Protein AF-A0A5C5VBY0-F1 (afdb_monomer_lite)

Structure (mmCIF, N/CA/C/O backbone):
data_AF-A0A5C5VBY0-F1
#
_entry.id   AF-A0A5C5VBY0-F1
#
loop_
_atom_site.group_PDB
_atom_site.id
_atom_site.type_symbol
_atom_site.label_atom_id
_atom_site.label_alt_id
_atom_site.label_comp_id
_atom_site.label_asym_id
_atom_site.label_entity_id
_atom_site.label_seq_id
_atom_site.pdbx_PDB_ins_code
_atom_site.Cartn_x
_atom_site.Cartn_y
_atom_site.Cartn_z
_atom_site.occupancy
_atom_site.B_iso_or_equiv
_atom_site.auth_seq_id
_atom_site.auth_comp_id
_atom_site.auth_asym_id
_atom_site.auth_atom_id
_atom_site.pdbx_PDB_model_num
ATOM 1 N N . MET A 1 1 ? -57.238 -49.927 -24.110 1.00 40.69 1 MET A N 1
ATOM 2 C CA . MET A 1 1 ? -56.062 -49.831 -25.000 1.00 40.69 1 MET A CA 1
ATOM 3 C C . MET A 1 1 ? -55.674 -48.361 -25.098 1.00 40.69 1 MET A C 1
ATOM 5 O O . MET A 1 1 ? -56.548 -47.597 -25.470 1.00 40.69 1 MET A O 1
ATOM 9 N N . THR A 1 2 ? -54.434 -48.026 -24.683 1.00 42.03 2 THR A N 1
ATOM 10 C CA . THR A 1 2 ? -53.532 -46.925 -25.149 1.00 42.03 2 THR A CA 1
ATOM 11 C C . THR A 1 2 ? -54.092 -45.491 -25.271 1.00 42.03 2 THR A C 1
ATOM 13 O O . THR A 1 2 ? -55.119 -45.300 -25.893 1.00 42.03 2 THR A O 1
ATOM 16 N N . SER A 1 3 ? -53.467 -44.387 -24.843 1.00 40.59 3 SER A N 1
ATOM 17 C CA . SER A 1 3 ? -52.128 -44.081 -24.317 1.00 40.59 3 SER A CA 1
ATOM 18 C C . SER A 1 3 ? -52.089 -42.605 -23.849 1.00 40.59 3 SER A C 1
ATOM 20 O O . SER A 1 3 ? -52.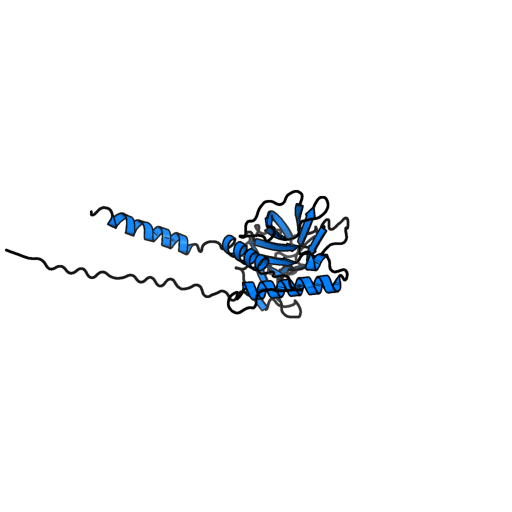754 -41.766 -24.440 1.00 40.59 3 SER A O 1
ATOM 22 N N . TYR A 1 4 ? -51.283 -42.343 -22.812 1.00 46.75 4 TYR A N 1
ATOM 23 C CA . TYR A 1 4 ? -50.399 -41.194 -22.505 1.00 46.75 4 TYR A CA 1
ATOM 24 C C . TYR A 1 4 ? -50.639 -39.766 -23.043 1.00 46.75 4 TYR A C 1
ATOM 26 O O . TYR A 1 4 ? -50.777 -39.548 -24.240 1.00 46.75 4 TYR A O 1
ATOM 34 N N . GLY A 1 5 ? -50.424 -38.773 -22.158 1.00 36.12 5 GLY A N 1
ATOM 35 C CA . GLY A 1 5 ? -50.096 -37.399 -22.568 1.00 36.12 5 GLY A CA 1
ATOM 36 C C . GLY A 1 5 ? -49.954 -36.338 -21.464 1.00 36.12 5 GLY A C 1
ATOM 37 O O . GLY A 1 5 ? -50.496 -35.252 -21.614 1.00 36.12 5 GLY A O 1
ATOM 38 N N . PHE A 1 6 ? -49.252 -36.608 -20.354 1.00 46.12 6 PHE A N 1
ATOM 39 C CA . PHE A 1 6 ? -48.881 -35.568 -19.373 1.00 46.12 6 PHE A CA 1
ATOM 40 C C . PHE A 1 6 ? -47.664 -34.775 -19.884 1.00 46.12 6 PHE A C 1
ATOM 42 O O . PHE A 1 6 ? -46.539 -35.274 -19.831 1.00 46.12 6 PHE A O 1
ATOM 49 N N . ILE A 1 7 ? -47.863 -33.537 -20.346 1.00 51.69 7 ILE A N 1
ATOM 50 C CA . ILE A 1 7 ? -46.767 -32.597 -20.626 1.00 51.69 7 ILE A CA 1
ATOM 51 C C . ILE A 1 7 ? -46.498 -31.785 -19.355 1.00 51.69 7 ILE A C 1
ATOM 53 O O . ILE A 1 7 ? -47.338 -31.025 -18.881 1.00 51.69 7 ILE A O 1
ATOM 57 N N . ARG A 1 8 ? -45.309 -31.988 -18.779 1.00 42.97 8 ARG A N 1
ATOM 58 C CA . ARG A 1 8 ? -44.771 -31.213 -17.657 1.00 42.97 8 ARG A CA 1
ATOM 59 C C . ARG A 1 8 ? -44.244 -29.875 -18.172 1.00 42.97 8 ARG A C 1
ATOM 61 O O . ARG A 1 8 ? -43.264 -29.855 -18.912 1.00 42.97 8 ARG A O 1
ATOM 68 N N . ALA A 1 9 ? -44.837 -28.771 -17.727 1.00 43.88 9 ALA A N 1
ATOM 69 C CA . ALA A 1 9 ? -44.224 -27.455 -17.853 1.00 43.88 9 ALA A CA 1
ATOM 70 C C . ALA A 1 9 ? -43.001 -27.393 -16.925 1.00 43.88 9 ALA A C 1
ATOM 72 O O . ALA A 1 9 ? -43.115 -27.496 -15.704 1.00 43.88 9 ALA A O 1
ATOM 73 N N . THR A 1 10 ? -41.819 -27.293 -17.525 1.00 46.31 10 THR A N 1
ATOM 74 C CA . THR A 1 10 ? -40.565 -27.029 -16.820 1.00 46.31 10 THR A CA 1
ATOM 75 C C . THR A 1 10 ? -40.467 -25.519 -16.649 1.00 46.31 10 THR A C 1
ATOM 77 O O . THR A 1 10 ? -40.295 -24.801 -17.628 1.00 46.31 10 THR A O 1
ATOM 80 N N . ALA A 1 11 ? -40.632 -25.033 -15.420 1.00 46.09 11 ALA A N 1
ATOM 81 C CA . ALA A 1 11 ? -40.357 -23.644 -15.089 1.00 46.09 11 ALA A CA 1
ATOM 82 C C . ALA A 1 11 ? -38.833 -23.450 -15.048 1.00 46.09 11 ALA A C 1
ATOM 84 O O . ALA A 1 11 ? -38.157 -23.988 -14.170 1.00 46.09 11 ALA A O 1
ATOM 85 N N . CYS A 1 12 ? -38.296 -22.717 -16.024 1.00 41.38 12 CYS A N 1
ATOM 86 C CA . CYS A 1 12 ? -36.951 -22.158 -15.957 1.00 41.38 12 CYS A CA 1
ATOM 87 C C . CYS A 1 12 ? -36.929 -21.085 -14.862 1.00 41.38 12 CYS A C 1
ATOM 89 O O . CYS A 1 12 ? -37.472 -20.001 -15.056 1.00 41.38 12 CYS A O 1
ATOM 91 N N . LEU A 1 13 ? -36.293 -21.371 -13.724 1.00 40.94 13 LEU A N 1
ATOM 92 C CA . LEU A 1 13 ? -35.797 -20.315 -12.845 1.00 40.94 13 LEU A CA 1
ATOM 93 C C . LEU A 1 13 ? -34.533 -19.734 -13.489 1.00 40.94 13 LEU A C 1
ATOM 95 O O . LEU A 1 13 ? -33.436 -20.259 -13.318 1.00 40.94 13 LEU A O 1
ATOM 99 N N . LEU A 1 14 ? -34.713 -18.666 -14.263 1.00 44.41 14 LEU A N 1
ATOM 100 C CA . LEU A 1 14 ? -33.659 -17.704 -14.567 1.00 44.41 14 LEU A CA 1
ATOM 101 C C . LEU A 1 14 ? -33.449 -16.864 -13.303 1.00 44.41 14 LEU A C 1
ATOM 103 O O . LEU A 1 14 ? -34.163 -15.894 -13.066 1.00 44.41 14 LEU A O 1
ATOM 107 N N . GLY A 1 15 ? -32.516 -17.288 -12.454 1.00 41.94 15 GLY A N 1
ATOM 108 C CA . GLY A 1 15 ? -31.966 -16.417 -11.425 1.00 41.94 15 GLY A CA 1
ATOM 109 C C . GLY A 1 15 ? -31.050 -15.413 -12.109 1.00 41.94 15 GLY A C 1
ATOM 110 O O . GLY A 1 15 ? -29.971 -15.789 -12.559 1.00 41.94 15 GLY A O 1
ATOM 111 N N . LEU A 1 16 ? -31.504 -14.166 -12.226 1.00 41.50 16 LEU A N 1
ATOM 112 C CA . LEU A 1 16 ? -30.635 -13.031 -12.514 1.00 41.50 16 LEU A CA 1
ATOM 113 C C . LEU A 1 16 ? -29.599 -12.974 -11.383 1.00 41.50 16 LEU A C 1
ATOM 115 O O . LEU A 1 16 ? -29.931 -12.608 -10.257 1.00 41.50 16 LEU A O 1
ATOM 119 N N . ALA A 1 17 ? -28.360 -13.372 -11.665 1.00 44.44 17 ALA A N 1
ATOM 120 C CA . ALA A 1 17 ? -27.235 -12.880 -10.892 1.00 44.44 17 ALA A CA 1
ATOM 121 C C . ALA A 1 17 ? -27.175 -11.380 -11.191 1.00 44.44 17 ALA A C 1
ATOM 123 O O . ALA A 1 17 ? -26.925 -10.991 -12.332 1.00 44.44 17 ALA A O 1
ATOM 124 N N . ALA A 1 18 ? -27.522 -10.550 -10.208 1.00 38.50 18 ALA A N 1
ATOM 125 C CA . ALA A 1 18 ? -27.238 -9.130 -10.293 1.00 38.50 18 ALA A CA 1
ATOM 126 C C . ALA A 1 18 ? -25.722 -9.011 -10.471 1.00 38.50 18 ALA A C 1
ATOM 128 O O . ALA A 1 18 ? -24.966 -9.448 -9.604 1.00 38.50 18 ALA A O 1
ATOM 129 N N . ALA A 1 19 ? -25.298 -8.528 -11.637 1.00 40.16 19 ALA A N 1
ATOM 130 C CA . ALA A 1 19 ? -23.924 -8.124 -11.845 1.00 40.16 19 ALA A CA 1
ATOM 131 C C . ALA A 1 19 ? -23.635 -7.058 -10.789 1.00 40.16 19 ALA A C 1
ATOM 133 O O . ALA A 1 19 ? -24.309 -6.028 -10.756 1.00 40.16 19 ALA A O 1
ATOM 134 N N . VAL A 1 20 ? -22.708 -7.359 -9.882 1.00 38.06 20 VAL A N 1
ATOM 135 C CA . VAL A 1 20 ? -22.085 -6.336 -9.050 1.00 38.06 20 VAL A CA 1
ATOM 136 C C . VAL A 1 20 ? -21.500 -5.341 -10.048 1.00 38.06 20 VAL A C 1
ATOM 138 O O . VAL A 1 20 ? -20.793 -5.754 -10.972 1.00 38.06 20 VAL A O 1
ATOM 141 N N . SER A 1 21 ? -21.924 -4.080 -9.966 1.00 37.62 21 SER A N 1
ATOM 142 C CA . SER A 1 21 ? -21.384 -3.026 -10.821 1.00 37.62 21 SER A CA 1
ATOM 143 C C . SER A 1 21 ? -19.857 -3.048 -10.713 1.00 37.62 21 SER A C 1
ATOM 145 O O . SER A 1 21 ? -19.361 -3.320 -9.619 1.00 37.62 21 SER A O 1
ATOM 147 N N . PRO A 1 22 ? -19.112 -2.796 -11.805 1.00 41.97 22 PRO A N 1
ATOM 148 C CA . PRO A 1 22 ? -17.689 -2.527 -11.674 1.00 41.97 22 PRO A CA 1
ATOM 149 C C . PRO A 1 22 ? -17.562 -1.392 -10.657 1.00 41.97 22 PRO A C 1
ATOM 151 O O . PRO A 1 22 ? -18.165 -0.335 -10.838 1.00 41.97 22 PRO A O 1
ATOM 154 N N . HIS A 1 23 ? -16.911 -1.674 -9.532 1.00 40.00 23 HIS A N 1
ATOM 155 C CA . HIS A 1 23 ? -16.503 -0.632 -8.610 1.00 40.00 23 HIS A CA 1
ATOM 156 C C . HIS A 1 23 ? -15.594 0.277 -9.434 1.00 40.00 23 HIS A C 1
ATOM 158 O O . HIS A 1 23 ? -14.641 -0.220 -10.038 1.00 40.00 23 HIS A O 1
ATOM 164 N N . ASP A 1 24 ? -15.945 1.559 -9.564 1.00 39.56 24 ASP A N 1
ATOM 165 C CA . ASP A 1 24 ? -15.017 2.536 -10.119 1.00 39.56 24 ASP A CA 1
ATOM 166 C C . ASP A 1 24 ? -13.778 2.455 -9.224 1.00 39.56 24 ASP A C 1
ATOM 168 O O . ASP A 1 24 ? -13.844 2.772 -8.039 1.00 39.56 24 ASP A O 1
ATOM 172 N N . LEU A 1 25 ? -12.692 1.893 -9.759 1.00 41.66 25 LEU A N 1
ATOM 173 C CA . LEU A 1 25 ? -11.436 1.712 -9.042 1.00 41.66 25 LEU A CA 1
ATOM 174 C C . LEU A 1 25 ? -10.817 3.096 -8.869 1.00 41.66 25 LEU A C 1
ATOM 176 O O . LEU A 1 25 ? -10.044 3.574 -9.700 1.00 41.66 25 LEU A O 1
ATOM 180 N N . LEU A 1 26 ? -11.227 3.760 -7.798 1.00 44.81 26 LEU A N 1
ATOM 181 C CA . LEU A 1 26 ? -10.657 5.003 -7.326 1.00 44.81 26 LEU A CA 1
ATOM 182 C C . LEU A 1 26 ? -9.436 4.630 -6.486 1.00 44.81 26 LEU A C 1
ATOM 184 O O . LEU A 1 26 ? -9.521 4.510 -5.279 1.00 44.81 26 LEU A O 1
ATOM 188 N N . ALA A 1 27 ? -8.306 4.375 -7.130 1.00 34.81 27 ALA A N 1
ATOM 189 C CA . ALA A 1 27 ? -7.006 4.440 -6.466 1.00 34.81 27 ALA A CA 1
ATOM 190 C C . ALA A 1 27 ? -6.269 5.644 -7.057 1.00 34.81 27 ALA A C 1
ATOM 192 O O . ALA A 1 27 ? -6.498 5.926 -8.240 1.00 34.81 27 ALA A O 1
ATOM 193 N N . HIS A 1 28 ? -5.433 6.353 -6.273 1.00 40.72 28 HIS A N 1
ATOM 194 C CA . HIS A 1 28 ? -4.415 7.330 -6.717 1.00 40.72 28 HIS A CA 1
ATOM 195 C C . HIS A 1 28 ? -3.016 6.702 -6.808 1.00 40.72 28 HIS A C 1
ATOM 197 O O . HIS A 1 28 ? -2.759 5.621 -6.297 1.00 40.72 28 HIS A O 1
ATOM 203 N N . GLY A 1 29 ? -2.160 7.268 -7.652 1.00 37.41 29 GLY A N 1
ATOM 204 C CA . GLY A 1 29 ? -0.940 6.631 -8.134 1.00 37.41 29 GLY A CA 1
ATOM 205 C C . GLY A 1 29 ? 0.281 7.106 -7.402 1.00 37.41 29 GLY A C 1
ATOM 206 O O . GLY A 1 29 ? 1.226 7.579 -8.012 1.00 37.41 29 GLY A O 1
ATOM 207 N N . GLY A 1 30 ? 0.185 7.014 -6.086 1.00 47.50 30 GLY A N 1
ATOM 208 C CA . GLY A 1 30 ? 0.911 7.842 -5.138 1.00 47.50 30 GLY A CA 1
ATOM 209 C C . GLY A 1 30 ? -0.021 8.821 -4.421 1.00 47.50 30 GLY A C 1
ATOM 210 O O . GLY A 1 30 ? 0.327 9.974 -4.291 1.00 47.50 30 GLY A O 1
ATOM 211 N N . GLY A 1 31 ? -1.254 8.509 -4.021 1.00 47.66 31 GLY A N 1
ATOM 212 C CA . GLY A 1 31 ? -1.801 7.223 -3.574 1.00 47.66 31 GLY A CA 1
ATOM 213 C C . GLY A 1 31 ? -3.219 7.353 -3.015 1.00 47.66 31 GLY A C 1
ATOM 214 O O . GLY A 1 31 ? -3.998 6.421 -3.180 1.00 47.66 31 GLY A O 1
ATOM 215 N N . GLY A 1 32 ? -3.565 8.519 -2.454 1.00 62.12 32 GLY A N 1
ATOM 216 C CA . GLY A 1 32 ? -4.718 8.678 -1.566 1.00 62.12 32 GLY A CA 1
ATOM 217 C C . GLY A 1 32 ? -4.428 8.013 -0.220 1.00 62.12 32 GLY A C 1
ATOM 218 O O . GLY A 1 32 ? -3.754 6.981 -0.172 1.00 62.12 32 GLY A O 1
ATOM 219 N N . ASP A 1 33 ? -4.906 8.604 0.863 1.00 81.81 33 ASP A N 1
ATOM 220 C CA . ASP A 1 33 ? -4.595 8.108 2.197 1.00 81.81 33 ASP A CA 1
ATOM 221 C C . ASP A 1 33 ? -5.429 6.876 2.557 1.00 81.81 33 ASP A C 1
ATOM 223 O O . ASP A 1 33 ? -6.541 6.639 2.067 1.00 81.81 33 ASP A O 1
ATOM 227 N N . ILE A 1 34 ? -4.868 6.057 3.442 1.00 88.88 34 ILE A N 1
ATOM 228 C CA . ILE A 1 34 ? -5.589 4.971 4.089 1.00 88.88 34 ILE A CA 1
ATOM 229 C C . ILE A 1 34 ? -6.519 5.602 5.128 1.00 88.88 34 ILE A C 1
ATOM 231 O O . ILE A 1 34 ? -6.072 6.103 6.161 1.00 88.88 34 ILE A O 1
ATOM 235 N N . ALA A 1 35 ? -7.822 5.537 4.876 1.00 90.62 35 ALA A N 1
ATOM 236 C CA . ALA A 1 35 ? -8.835 6.002 5.810 1.00 90.62 35 ALA A CA 1
ATOM 237 C C . ALA A 1 35 ? -8.897 5.083 7.038 1.00 90.62 35 ALA A C 1
ATOM 239 O O . ALA A 1 35 ? -9.003 3.862 6.887 1.00 90.62 35 ALA A O 1
ATOM 240 N N . LEU A 1 36 ? -8.904 5.662 8.238 1.00 92.31 36 LEU A N 1
ATOM 241 C CA . LEU A 1 36 ? -9.092 4.982 9.518 1.00 92.31 36 LEU A CA 1
ATOM 242 C C . LEU A 1 36 ? -10.391 5.433 10.176 1.00 92.31 36 LEU A C 1
ATOM 244 O O . LEU A 1 36 ? -10.678 6.620 10.266 1.00 92.31 36 LEU A O 1
ATOM 248 N N . PHE A 1 37 ? -11.173 4.489 10.687 1.00 92.19 37 PHE A N 1
ATOM 249 C CA . PHE A 1 37 ? -12.434 4.802 11.360 1.00 92.19 37 PHE A CA 1
ATOM 250 C C . PHE A 1 37 ? -12.846 3.681 12.316 1.00 92.19 37 PHE A C 1
ATOM 252 O O . PHE A 1 37 ? -12.244 2.607 12.364 1.00 92.19 37 PHE A O 1
ATOM 259 N N . SER A 1 38 ? -13.872 3.942 13.128 1.00 93.94 38 SER A N 1
ATOM 260 C CA . SER A 1 38 ? -14.454 2.960 14.039 1.00 93.94 38 SER A CA 1
ATOM 261 C C . SER A 1 38 ? -15.804 2.458 13.533 1.00 93.94 38 SER A C 1
ATOM 263 O O . SER A 1 38 ? -16.780 3.209 13.473 1.00 93.94 38 SER A O 1
ATOM 265 N N . THR A 1 39 ? -15.900 1.155 13.273 1.00 91.94 39 THR A N 1
ATOM 266 C CA . THR A 1 39 ? -17.156 0.489 12.912 1.00 91.94 39 THR A CA 1
ATOM 267 C C . THR A 1 39 ? -17.516 -0.533 13.979 1.00 91.94 39 THR A C 1
ATOM 269 O O . THR A 1 39 ? -16.830 -1.530 14.169 1.00 91.94 39 THR A O 1
ATOM 272 N N . ASN A 1 40 ? -18.625 -0.322 14.697 1.00 93.56 40 ASN A N 1
ATOM 273 C CA . ASN A 1 40 ? -19.140 -1.271 15.699 1.00 93.56 40 ASN A CA 1
ATOM 274 C C . ASN A 1 40 ? -18.113 -1.701 16.775 1.00 93.56 40 ASN A C 1
ATOM 276 O O . ASN A 1 40 ? -18.166 -2.829 17.267 1.00 93.56 40 ASN A O 1
ATOM 280 N N . GLY A 1 41 ? -17.201 -0.806 17.169 1.00 95.88 41 GLY A N 1
ATOM 281 C CA . GLY A 1 41 ? -16.157 -1.102 18.160 1.00 95.88 41 GLY A CA 1
ATOM 282 C C . GLY A 1 41 ? -14.933 -1.836 17.595 1.00 95.88 41 GLY A C 1
ATOM 283 O O . GLY A 1 41 ? -14.131 -2.364 18.366 1.00 95.88 41 GLY A O 1
ATOM 284 N N . GLN A 1 42 ? -14.787 -1.876 16.272 1.00 96.12 42 GLN A N 1
ATOM 285 C CA . GLN A 1 42 ? -13.617 -2.370 15.554 1.00 96.12 42 GLN A CA 1
ATOM 286 C C . GLN A 1 42 ? -12.941 -1.201 14.825 1.00 96.12 42 GLN A C 1
ATOM 288 O O . GLN A 1 42 ? -13.633 -0.292 14.366 1.00 96.12 42 GLN A O 1
ATOM 293 N N . ALA A 1 43 ? -11.610 -1.201 14.768 1.00 95.50 43 ALA A N 1
ATOM 294 C CA . ALA A 1 43 ? -10.858 -0.336 13.870 1.00 95.50 43 ALA A CA 1
ATOM 295 C C . ALA A 1 43 ? -11.068 -0.826 12.439 1.00 95.50 43 ALA A C 1
ATOM 297 O O . ALA A 1 43 ? -11.026 -2.023 12.187 1.00 95.50 43 ALA A O 1
ATOM 298 N N . ASP A 1 44 ? -11.303 0.071 11.507 1.00 93.62 44 ASP A N 1
ATOM 299 C CA . ASP A 1 44 ? -11.638 -0.292 10.140 1.00 93.62 44 ASP A CA 1
ATOM 300 C C . ASP A 1 44 ? -10.814 0.563 9.177 1.00 93.62 44 ASP A C 1
ATOM 302 O O . ASP A 1 44 ? -10.331 1.639 9.546 1.00 93.62 44 ASP A O 1
ATOM 306 N N . VAL A 1 45 ? -10.574 0.014 7.991 1.00 91.12 45 VAL A N 1
ATOM 307 C CA . VAL A 1 45 ? -9.664 0.571 6.988 1.00 91.12 45 VAL A CA 1
ATOM 308 C C . VAL A 1 45 ? -10.365 0.658 5.652 1.00 91.12 45 VAL A C 1
ATOM 310 O O . VAL A 1 45 ? -11.114 -0.237 5.269 1.00 91.12 45 VAL A O 1
ATOM 313 N N . GLY A 1 46 ? -10.110 1.741 4.937 1.00 87.31 46 GLY A N 1
ATOM 314 C CA . GLY A 1 46 ? -10.643 1.940 3.601 1.00 87.31 46 GLY A CA 1
ATOM 315 C C . GLY A 1 46 ? -9.804 2.933 2.823 1.00 87.31 46 GLY A C 1
ATOM 316 O O . GLY A 1 46 ? -8.748 3.376 3.272 1.00 87.31 46 GLY A O 1
ATOM 317 N N . PHE A 1 47 ? -10.294 3.295 1.651 1.00 83.25 47 PHE A N 1
ATOM 318 C CA . PHE A 1 47 ? -9.691 4.341 0.842 1.00 83.25 47 PHE A CA 1
ATOM 319 C C . PHE A 1 47 ? -10.319 5.700 1.160 1.00 83.25 47 PHE A C 1
ATOM 321 O O . PHE A 1 47 ? -11.549 5.809 1.143 1.00 83.25 47 PHE A O 1
ATOM 328 N N . ALA A 1 48 ? -9.490 6.718 1.415 1.00 71.44 48 ALA A N 1
ATOM 329 C CA . ALA A 1 48 ? -9.898 8.120 1.465 1.00 71.44 48 ALA A CA 1
ATOM 330 C C . ALA A 1 48 ? -9.417 8.856 0.207 1.00 71.44 48 ALA A C 1
ATOM 332 O O . ALA A 1 48 ? -8.232 8.854 -0.128 1.00 71.44 48 ALA A O 1
ATOM 333 N N . ILE A 1 49 ? -10.340 9.543 -0.467 1.00 66.50 49 ILE A N 1
ATOM 334 C CA . ILE A 1 49 ? -9.993 10.690 -1.310 1.00 66.50 49 ILE A CA 1
ATOM 335 C C . ILE A 1 49 ? -10.153 11.923 -0.444 1.00 66.50 49 ILE A C 1
ATOM 337 O O . ILE A 1 49 ? -11.282 12.258 -0.082 1.00 66.50 49 ILE A O 1
ATOM 341 N N . LEU A 1 50 ? -9.048 12.588 -0.147 1.00 59.84 50 LEU A N 1
ATOM 342 C CA . LEU A 1 50 ? -9.066 13.920 0.437 1.00 59.84 50 LEU A CA 1
ATOM 343 C C . LEU A 1 50 ? -9.350 14.962 -0.656 1.00 59.84 50 LEU A C 1
ATOM 345 O O . LEU A 1 50 ? -9.112 14.714 -1.843 1.00 59.84 50 LEU A O 1
ATOM 349 N N . ASP A 1 51 ? -9.929 16.102 -0.285 1.00 53.00 51 ASP A N 1
ATOM 350 C CA . ASP A 1 51 ? -9.899 17.278 -1.151 1.00 53.00 51 ASP A CA 1
ATOM 351 C C . ASP A 1 51 ? -8.469 17.819 -1.280 1.00 53.00 51 ASP A C 1
ATOM 353 O O . ASP A 1 51 ? -7.574 17.416 -0.548 1.00 53.00 51 ASP A O 1
ATOM 357 N N . ASP A 1 52 ? -8.237 18.710 -2.249 1.00 47.16 52 ASP A N 1
ATOM 358 C CA . ASP A 1 52 ? -6.903 19.260 -2.551 1.00 47.16 52 ASP A CA 1
ATOM 359 C C . ASP A 1 52 ? -6.231 19.986 -1.352 1.00 47.16 52 ASP A C 1
ATOM 361 O O . ASP A 1 52 ? -5.077 20.396 -1.472 1.00 47.16 52 ASP A O 1
ATOM 365 N N . ASP A 1 53 ? -6.946 20.177 -0.235 1.00 52.97 53 ASP A N 1
ATOM 366 C CA . ASP A 1 53 ? -6.489 20.844 0.988 1.00 52.97 53 ASP A CA 1
ATOM 367 C C . ASP A 1 53 ? -6.405 19.885 2.208 1.00 52.97 53 ASP A C 1
ATOM 369 O O . ASP A 1 53 ? -6.200 20.362 3.321 1.00 52.97 53 ASP A O 1
ATOM 373 N N . ASP A 1 54 ? -6.542 18.562 2.021 1.00 57.88 54 ASP A N 1
ATOM 374 C CA . ASP A 1 54 ? -6.492 17.516 3.069 1.00 57.88 54 ASP A CA 1
ATOM 375 C C . ASP A 1 54 ? -7.521 17.678 4.215 1.00 57.88 54 ASP A C 1
ATOM 377 O O . ASP A 1 54 ? -7.460 16.992 5.233 1.00 57.88 54 ASP A O 1
ATOM 381 N N . ASP A 1 55 ? -8.502 18.572 4.057 1.00 52.69 55 ASP A N 1
ATOM 382 C CA . ASP A 1 55 ? -9.416 18.988 5.127 1.00 52.69 55 ASP A CA 1
ATOM 383 C C . ASP A 1 55 ? -10.773 18.256 5.056 1.00 52.69 55 ASP A C 1
ATOM 385 O O . ASP A 1 55 ? -11.559 18.304 6.011 1.00 52.69 55 ASP A O 1
ATOM 389 N N . GLN A 1 56 ? -11.107 17.620 3.922 1.00 56.47 56 GLN A N 1
ATOM 390 C CA . GLN A 1 56 ? -12.361 16.872 3.757 1.00 56.47 56 GLN A CA 1
ATOM 391 C C . GLN A 1 56 ? -12.177 15.552 3.011 1.00 56.47 56 GLN A C 1
ATOM 393 O O . GLN A 1 56 ? -11.784 15.532 1.846 1.00 56.47 56 GLN A O 1
ATOM 398 N N . GLN A 1 57 ? -12.620 14.449 3.620 1.00 62.62 57 GLN A N 1
ATOM 399 C CA . GLN A 1 57 ? -12.809 13.182 2.914 1.00 62.62 57 GLN A CA 1
ATOM 400 C C . GLN A 1 57 ? -13.966 13.306 1.902 1.00 62.62 57 GLN A C 1
ATOM 402 O O . GLN A 1 57 ? -15.151 13.248 2.241 1.00 62.62 57 GLN A O 1
ATOM 407 N N . LEU A 1 58 ? -13.629 13.491 0.623 1.00 59.62 58 LEU A N 1
ATOM 408 C CA . LEU A 1 58 ? -14.576 13.619 -0.488 1.00 59.62 58 LEU A CA 1
ATOM 409 C C . LEU A 1 58 ? -15.233 12.288 -0.851 1.00 59.62 58 LEU A C 1
ATOM 411 O O . LEU A 1 58 ? -16.407 12.252 -1.237 1.00 59.62 58 LEU A O 1
ATOM 415 N N . VAL A 1 59 ? -14.470 11.197 -0.774 1.00 70.50 59 VAL A N 1
ATOM 416 C CA . VAL A 1 59 ? -14.939 9.846 -1.089 1.00 70.50 59 VAL A CA 1
ATOM 417 C C . VAL A 1 59 ? -14.304 8.862 -0.127 1.00 70.50 59 VAL A C 1
ATOM 419 O O . VAL A 1 59 ? -13.091 8.853 0.052 1.00 70.50 59 VAL A O 1
ATOM 422 N N . PHE A 1 60 ? -15.145 8.000 0.429 1.00 72.69 60 PHE A N 1
ATOM 423 C CA . PHE A 1 60 ? -14.737 6.908 1.288 1.00 72.69 60 PHE A CA 1
ATOM 424 C C . PHE A 1 60 ? -15.201 5.575 0.684 1.00 72.69 60 PHE A C 1
ATOM 426 O O . PHE A 1 60 ? -16.403 5.390 0.455 1.00 72.69 60 PHE A O 1
ATOM 433 N N . ASP A 1 61 ? -14.265 4.654 0.428 1.00 80.94 61 ASP A N 1
ATOM 434 C CA . ASP A 1 61 ? -14.578 3.266 0.061 1.00 80.94 61 ASP A CA 1
ATOM 435 C C . ASP A 1 61 ? -14.108 2.292 1.158 1.00 80.94 61 ASP A C 1
ATOM 437 O O . ASP A 1 61 ? -12.915 1.987 1.232 1.00 80.94 61 ASP A O 1
ATOM 441 N N . PRO A 1 62 ? -15.028 1.755 1.988 1.00 81.56 62 PRO A N 1
ATOM 442 C CA . PRO A 1 62 ? -14.693 0.779 3.030 1.00 81.56 62 PRO A CA 1
ATOM 443 C C . PRO A 1 62 ? -14.282 -0.589 2.479 1.00 81.56 62 PRO A C 1
ATOM 445 O O . PRO A 1 62 ? -13.939 -1.479 3.249 1.00 81.56 62 PRO A O 1
ATOM 448 N N . ASN A 1 63 ? -14.423 -0.822 1.172 1.00 83.44 63 ASN A N 1
ATOM 449 C CA . ASN A 1 63 ? -14.134 -2.124 0.578 1.00 83.44 63 ASN A CA 1
ATOM 450 C C . ASN A 1 63 ? -12.732 -2.196 -0.029 1.00 83.44 63 ASN A C 1
ATOM 452 O O . ASN A 1 63 ? -12.312 -3.290 -0.406 1.00 83.44 63 ASN A O 1
ATOM 456 N N . GLU A 1 64 ? -12.023 -1.069 -0.144 1.00 87.69 64 GLU A N 1
ATOM 457 C CA . GLU A 1 64 ? -10.633 -1.075 -0.588 1.00 87.69 64 GLU A CA 1
ATOM 458 C C . GLU A 1 64 ? -9.725 -1.456 0.582 1.00 87.69 64 GLU A C 1
ATOM 460 O O . GLU A 1 64 ? -9.720 -0.831 1.640 1.00 87.69 64 GLU A O 1
ATOM 465 N N . ASN A 1 65 ? -8.956 -2.517 0.381 1.00 90.69 65 ASN A N 1
ATOM 466 C CA . ASN A 1 65 ? -8.040 -3.070 1.369 1.00 90.69 65 ASN A CA 1
ATOM 467 C C . ASN A 1 65 ? -6.687 -3.443 0.751 1.00 90.69 65 ASN A C 1
ATOM 469 O O . ASN A 1 65 ? -5.893 -4.139 1.391 1.00 90.69 65 ASN A O 1
ATOM 473 N N . VAL A 1 66 ? -6.417 -3.004 -0.480 1.00 91.56 66 VAL A N 1
ATOM 474 C CA . VAL A 1 66 ? -5.147 -3.175 -1.178 1.00 91.56 66 VAL A CA 1
ATOM 475 C C . VAL A 1 66 ? -4.631 -1.815 -1.624 1.00 91.56 66 VAL A C 1
ATOM 477 O O . VAL A 1 66 ? -5.143 -1.193 -2.549 1.00 91.56 66 VAL A O 1
ATOM 480 N N . PHE A 1 67 ? -3.544 -1.394 -0.995 1.00 91.19 67 PHE A N 1
ATOM 481 C CA . PHE A 1 67 ? -2.865 -0.139 -1.277 1.00 91.19 67 PHE A CA 1
ATOM 482 C C . PHE A 1 67 ? -1.534 -0.409 -1.970 1.00 91.19 67 PHE A C 1
ATOM 484 O O . PHE A 1 67 ? -0.969 -1.502 -1.852 1.00 91.19 67 PHE A O 1
ATOM 491 N N . SER A 1 68 ? -1.022 0.579 -2.702 1.00 91.50 68 SER A N 1
ATOM 492 C CA . SER A 1 68 ? 0.203 0.433 -3.488 1.00 91.50 68 SER A CA 1
ATOM 493 C C . SER A 1 68 ? 1.181 1.580 -3.262 1.00 91.50 68 SER A C 1
ATOM 495 O O . SER A 1 68 ? 0.757 2.730 -3.204 1.00 91.50 68 SER A O 1
ATOM 497 N N . SER A 1 69 ? 2.481 1.286 -3.207 1.00 91.75 69 SER A N 1
ATOM 498 C CA . SER A 1 69 ? 3.540 2.291 -3.026 1.00 91.75 69 SER A CA 1
ATOM 499 C C . SER A 1 69 ? 4.794 1.988 -3.849 1.00 91.75 69 SER A C 1
ATOM 501 O O . SER A 1 69 ? 5.077 0.840 -4.191 1.00 91.75 69 SER A O 1
ATOM 503 N N . VAL A 1 70 ? 5.575 3.013 -4.187 1.00 93.12 70 VAL A N 1
ATOM 504 C CA . VAL A 1 70 ? 6.905 2.851 -4.796 1.00 93.12 70 VAL A CA 1
ATOM 505 C C . VAL A 1 70 ? 7.938 3.308 -3.774 1.00 93.12 70 VAL A C 1
ATOM 507 O O . VAL A 1 70 ? 7.927 4.458 -3.351 1.00 93.12 70 VAL A O 1
ATOM 510 N N . LEU A 1 71 ? 8.805 2.398 -3.331 1.00 92.38 71 LEU A N 1
ATOM 511 C CA . LEU A 1 71 ? 9.735 2.667 -2.239 1.00 92.38 71 LEU A CA 1
ATOM 512 C C . LEU A 1 71 ? 10.995 3.371 -2.748 1.00 92.38 71 LEU A C 1
ATOM 514 O O . LEU A 1 71 ? 11.613 2.956 -3.732 1.00 92.38 71 LEU A O 1
ATOM 518 N N . LEU A 1 72 ? 11.409 4.399 -2.015 1.00 91.50 72 LEU A N 1
ATOM 519 C CA . LEU A 1 72 ? 12.581 5.218 -2.298 1.00 91.50 72 LEU A CA 1
ATOM 520 C C . LEU A 1 72 ? 13.733 4.874 -1.350 1.00 91.50 72 LEU A C 1
ATOM 522 O O . LEU A 1 72 ? 13.471 4.533 -0.194 1.00 91.50 72 LEU A O 1
ATOM 526 N N . PRO A 1 73 ? 15.003 4.972 -1.788 1.00 89.44 73 PRO A N 1
ATOM 527 C CA . PRO A 1 73 ? 16.150 4.813 -0.901 1.00 89.44 73 PRO A CA 1
ATOM 528 C C . PRO A 1 73 ? 16.052 5.739 0.313 1.00 89.44 73 PRO A C 1
ATOM 530 O O . PRO A 1 73 ? 15.777 6.930 0.176 1.00 89.44 73 PRO A O 1
ATOM 533 N N . GLN A 1 74 ? 16.325 5.206 1.500 1.00 85.56 74 GLN A N 1
ATOM 534 C CA . GLN A 1 74 ? 16.313 5.980 2.737 1.00 85.56 74 GLN A CA 1
ATOM 535 C C . GLN A 1 74 ? 17.733 6.240 3.234 1.00 85.56 74 GLN A C 1
ATOM 537 O O . GLN A 1 74 ? 18.630 5.397 3.149 1.00 85.56 74 GLN A O 1
ATOM 542 N N . ALA A 1 75 ? 17.952 7.437 3.779 1.00 78.62 75 ALA A N 1
ATOM 543 C CA . ALA A 1 75 ? 19.191 7.727 4.481 1.00 78.62 75 ALA A CA 1
ATOM 544 C C . ALA A 1 75 ? 19.223 6.909 5.775 1.00 78.62 75 ALA A C 1
ATOM 546 O O . ALA A 1 75 ? 18.330 7.037 6.614 1.00 78.62 75 ALA A O 1
ATOM 547 N N . THR A 1 76 ? 20.274 6.108 5.960 1.00 65.12 76 THR A N 1
ATOM 548 C CA . THR A 1 76 ? 20.426 5.276 7.154 1.00 65.12 76 THR A CA 1
ATOM 549 C C . THR A 1 76 ? 20.383 6.157 8.399 1.00 65.12 76 THR A C 1
ATOM 551 O O . THR A 1 76 ? 21.264 6.996 8.612 1.00 65.12 76 THR A O 1
ATOM 554 N N . ASN A 1 77 ? 19.368 5.977 9.241 1.00 69.25 77 ASN A N 1
ATOM 555 C CA . ASN A 1 77 ? 19.284 6.666 10.517 1.00 69.25 77 ASN A CA 1
ATOM 556 C C . ASN A 1 77 ? 18.809 5.687 11.608 1.00 69.25 77 ASN A C 1
ATOM 558 O O . ASN A 1 77 ? 18.101 4.729 11.316 1.00 69.25 77 ASN A O 1
ATOM 562 N N . PRO A 1 78 ? 19.219 5.878 12.873 1.00 66.44 78 PRO A N 1
ATOM 563 C CA . PRO A 1 78 ? 18.974 4.901 13.936 1.00 66.44 78 PRO A CA 1
ATOM 564 C C . PRO A 1 78 ? 17.505 4.804 14.383 1.00 66.44 78 PRO A C 1
ATOM 566 O O . PRO A 1 78 ? 17.195 3.971 15.230 1.00 66.44 78 PRO A O 1
ATOM 569 N N . VAL A 1 79 ? 16.627 5.673 13.877 1.00 68.44 79 VAL A N 1
ATOM 570 C CA . VAL A 1 79 ? 15.200 5.731 14.228 1.00 68.44 79 VAL A CA 1
ATOM 571 C C . VAL A 1 79 ? 14.350 5.037 13.164 1.00 68.44 79 VAL A C 1
ATOM 573 O O . VAL A 1 79 ? 13.371 4.378 13.492 1.00 68.44 79 VAL A O 1
ATOM 576 N N . VAL A 1 80 ? 14.746 5.145 11.898 1.00 73.50 80 VAL A N 1
ATOM 577 C CA . VAL A 1 80 ? 14.082 4.550 10.741 1.00 73.50 80 VAL A CA 1
ATOM 578 C C . VAL A 1 80 ? 15.064 3.561 10.117 1.00 73.50 80 VAL A C 1
ATOM 580 O O . VAL A 1 80 ? 15.913 3.969 9.325 1.00 73.50 80 VAL A O 1
ATOM 583 N N . PRO A 1 81 ? 14.988 2.270 10.476 1.00 75.56 81 PRO A N 1
ATOM 584 C CA . PRO A 1 81 ? 15.972 1.283 10.045 1.00 75.56 81 PRO A CA 1
ATOM 585 C C . PRO A 1 81 ? 15.750 0.803 8.599 1.00 75.56 81 PRO A C 1
ATOM 587 O O . PRO A 1 81 ? 16.315 -0.204 8.197 1.00 75.56 81 PRO A O 1
ATOM 590 N N . TRP A 1 82 ? 14.927 1.493 7.807 1.00 83.31 82 TRP A N 1
ATOM 591 C CA . TRP A 1 82 ? 14.604 1.083 6.444 1.00 83.31 82 TRP A CA 1
ATOM 592 C C . TRP A 1 82 ? 15.731 1.399 5.461 1.00 83.31 82 TRP A C 1
ATOM 594 O O . TRP A 1 82 ? 16.309 2.483 5.499 1.00 83.31 82 TRP A O 1
ATOM 604 N N . ASP A 1 83 ? 15.980 0.470 4.538 1.00 82.81 83 ASP A N 1
ATOM 605 C CA . ASP A 1 83 ? 16.828 0.715 3.366 1.00 82.81 83 ASP A CA 1
ATOM 606 C C . ASP A 1 83 ? 16.024 1.426 2.269 1.00 82.81 83 ASP A C 1
ATOM 608 O O . ASP A 1 83 ? 16.538 2.301 1.570 1.00 82.81 83 ASP A O 1
ATOM 612 N N . PHE A 1 84 ? 14.740 1.068 2.150 1.00 83.62 84 PHE A N 1
ATOM 613 C CA . PHE A 1 84 ? 13.784 1.676 1.233 1.00 83.62 84 PHE A CA 1
ATOM 614 C C . PHE A 1 84 ? 12.467 1.975 1.942 1.00 83.62 84 PHE A C 1
ATOM 616 O O . PHE A 1 84 ? 11.985 1.147 2.718 1.00 83.62 84 PHE A O 1
ATOM 623 N N . GLY A 1 85 ? 11.856 3.116 1.629 1.00 81.38 85 GLY A N 1
ATOM 624 C CA . GLY A 1 85 ? 10.547 3.481 2.147 1.00 81.38 85 GLY A CA 1
ATOM 625 C C . GLY A 1 85 ? 9.839 4.573 1.355 1.00 81.38 85 GLY A C 1
ATOM 626 O O . GLY A 1 85 ? 10.457 5.255 0.540 1.00 81.38 85 GLY A O 1
ATOM 627 N N . SER A 1 86 ? 8.542 4.718 1.600 1.00 83.62 86 SER A N 1
ATOM 628 C CA . SER A 1 86 ? 7.676 5.743 1.009 1.00 83.62 86 SER A CA 1
ATOM 629 C C . SER A 1 86 ? 6.843 6.398 2.116 1.00 83.62 86 SER A C 1
ATOM 631 O O . SER A 1 86 ? 6.377 5.664 2.995 1.00 83.62 86 SER A O 1
ATOM 633 N N . PRO A 1 87 ? 6.669 7.736 2.108 1.00 77.94 87 PRO A N 1
ATOM 634 C CA . PRO A 1 87 ? 5.690 8.405 2.967 1.00 77.94 87 PRO A CA 1
ATOM 635 C C . PRO A 1 87 ? 4.250 8.172 2.491 1.00 77.94 87 PRO A C 1
ATOM 637 O O . PRO A 1 87 ? 3.332 8.409 3.262 1.00 77.94 87 PRO A O 1
ATOM 640 N N . GLU A 1 88 ? 4.076 7.682 1.258 1.00 83.38 88 GLU A N 1
ATOM 641 C CA . GLU A 1 88 ? 2.773 7.427 0.650 1.00 83.38 88 GLU A CA 1
ATOM 642 C C . GLU A 1 88 ? 2.467 5.930 0.465 1.00 83.38 88 GLU A C 1
ATOM 644 O O . GLU A 1 88 ? 3.376 5.162 0.096 1.00 83.38 88 GLU A O 1
ATOM 649 N N . PRO A 1 89 ? 1.193 5.518 0.630 1.00 84.12 89 PRO A N 1
ATOM 650 C CA . PRO A 1 89 ? 0.067 6.357 1.077 1.00 84.12 89 PRO A CA 1
ATOM 651 C C . PRO A 1 89 ? 0.184 6.758 2.559 1.00 84.12 89 PRO A C 1
ATOM 653 O O . PRO A 1 89 ? 0.765 6.002 3.344 1.00 84.12 89 PRO A O 1
ATOM 656 N N . GLY A 1 90 ? -0.369 7.912 2.933 1.00 87.06 90 GLY A N 1
ATOM 657 C CA . GLY A 1 90 ? -0.560 8.317 4.322 1.00 87.06 90 GLY A CA 1
ATOM 658 C C . GLY A 1 90 ? -1.737 7.605 4.996 1.00 87.06 90 GLY A C 1
ATOM 659 O O . GLY A 1 90 ? -2.307 6.638 4.480 1.00 87.06 90 GLY A O 1
ATOM 660 N N . PHE A 1 91 ? -2.092 8.074 6.187 1.00 89.50 91 PHE A N 1
ATOM 661 C CA . PHE A 1 91 ? -3.282 7.679 6.929 1.00 89.50 91 PHE A CA 1
ATOM 662 C C . PHE A 1 91 ? -4.080 8.906 7.335 1.00 89.50 91 PHE A C 1
ATOM 664 O O . PHE A 1 91 ? -3.504 9.854 7.871 1.00 89.50 91 PHE A O 1
ATOM 671 N N . ASP A 1 92 ? -5.400 8.794 7.232 1.00 89.31 92 ASP A N 1
ATOM 672 C CA . ASP A 1 92 ? -6.313 9.887 7.540 1.00 89.31 92 ASP A CA 1
ATOM 673 C C . ASP A 1 92 ? -7.562 9.407 8.298 1.00 89.31 92 ASP A C 1
ATOM 675 O O . ASP A 1 92 ? -8.008 8.270 8.130 1.00 89.31 92 ASP A O 1
ATOM 679 N N . ALA A 1 93 ? -8.128 10.252 9.155 1.00 90.00 93 ALA A N 1
ATOM 680 C CA . ALA A 1 93 ? -9.398 10.032 9.832 1.00 90.00 93 ALA A CA 1
ATOM 681 C C . ALA A 1 93 ? -10.104 11.365 10.124 1.00 90.00 93 ALA A C 1
ATOM 683 O O . ALA A 1 93 ? -9.535 12.240 10.783 1.00 90.00 93 ALA A O 1
ATOM 684 N N . ASP A 1 94 ? -11.383 11.464 9.751 1.00 88.31 94 ASP A N 1
ATOM 685 C CA . ASP A 1 94 ? -12.233 12.606 10.099 1.00 88.31 94 ASP A CA 1
ATOM 686 C C . ASP A 1 94 ? -12.435 12.735 11.622 1.00 88.31 94 ASP A C 1
ATOM 688 O O . ASP A 1 94 ? -12.412 11.755 12.379 1.00 88.31 94 ASP A O 1
ATOM 692 N N . GLU A 1 95 ? -12.745 13.950 12.079 1.00 88.25 95 GLU A N 1
ATOM 693 C CA . GLU A 1 95 ? -13.125 14.222 13.468 1.00 88.25 95 GLU A CA 1
ATOM 694 C C . GLU A 1 95 ? -14.241 13.278 13.966 1.00 88.25 95 GLU A C 1
ATOM 696 O O . GLU A 1 95 ? -15.278 13.075 13.328 1.00 88.25 95 GLU A O 1
ATOM 701 N N . GLY A 1 96 ? -14.059 12.717 15.164 1.00 88.75 96 GLY A N 1
ATOM 702 C CA . GLY A 1 96 ? -15.036 11.847 15.823 1.00 88.75 96 GLY A CA 1
ATOM 703 C C . GLY A 1 96 ? -15.126 10.416 15.284 1.00 88.75 96 GLY A C 1
ATOM 704 O O . GLY A 1 96 ? -15.949 9.646 15.790 1.00 88.75 96 GLY A O 1
ATOM 705 N N . THR A 1 97 ? -14.306 10.036 14.300 1.00 91.12 97 THR A N 1
ATOM 706 C CA . THR A 1 97 ? -14.295 8.669 13.749 1.00 91.12 97 THR A CA 1
ATOM 707 C C . THR A 1 97 ? -13.488 7.688 14.596 1.00 91.12 97 THR A C 1
ATOM 709 O O . THR A 1 97 ? -13.846 6.508 14.664 1.00 91.12 97 THR A O 1
ATOM 712 N N . LEU A 1 98 ? -12.448 8.161 15.291 1.00 95.94 98 LEU A N 1
ATOM 713 C CA . LEU A 1 98 ? -11.642 7.374 16.222 1.00 95.94 98 LEU A CA 1
ATOM 714 C C . LEU A 1 98 ? -11.878 7.810 17.679 1.00 95.94 98 LEU A C 1
ATOM 716 O O . LEU A 1 98 ? -12.305 8.937 17.945 1.00 95.94 98 LEU A O 1
ATOM 720 N N . PRO A 1 99 ? -11.589 6.948 18.675 1.00 97.38 99 PRO A N 1
ATOM 721 C CA . PRO A 1 99 ? -11.561 7.381 20.065 1.00 97.38 99 PRO A CA 1
ATOM 722 C C . PRO A 1 99 ? -10.507 8.479 20.262 1.00 97.38 99 PRO A C 1
ATOM 724 O O . PRO A 1 99 ? -9.405 8.394 19.725 1.00 97.38 99 PRO A O 1
ATOM 727 N N . ALA A 1 100 ? -10.842 9.509 21.040 1.00 97.06 100 ALA A N 1
ATOM 728 C CA . ALA A 1 100 ? -9.963 10.652 21.280 1.00 97.06 100 ALA A CA 1
ATOM 729 C C . ALA A 1 100 ? -8.640 10.243 21.943 1.00 97.06 100 ALA A C 1
ATOM 731 O O . ALA A 1 100 ? -8.646 9.551 22.966 1.00 97.06 100 ALA A O 1
ATOM 732 N N . SER A 1 101 ? -7.520 10.740 21.410 1.00 96.81 101 SER A N 1
ATOM 733 C CA . SER A 1 101 ? -6.175 10.476 21.945 1.00 96.81 101 SER A CA 1
ATOM 734 C C . SER A 1 101 ? -5.825 8.984 22.060 1.00 96.81 101 SER A C 1
ATOM 736 O O . SER A 1 101 ? -5.046 8.603 22.938 1.00 96.81 101 SER A O 1
ATOM 738 N N . ALA A 1 102 ? -6.388 8.142 21.195 1.00 97.06 102 ALA A N 1
ATOM 739 C CA . ALA A 1 102 ? -6.097 6.716 21.140 1.00 97.06 102 ALA A CA 1
ATOM 740 C C . ALA A 1 102 ? -4.739 6.460 20.485 1.00 97.06 102 ALA A C 1
ATOM 742 O O . ALA A 1 102 ? -4.427 7.065 19.460 1.00 97.06 102 ALA A O 1
ATOM 743 N N . GLU A 1 103 ? -3.945 5.556 21.062 1.00 96.44 103 GLU A N 1
ATOM 744 C CA . GLU A 1 103 ? -2.743 5.031 20.413 1.00 96.44 103 GLU A CA 1
ATOM 745 C C . GLU A 1 103 ? -3.137 4.193 19.191 1.00 96.44 103 GLU A C 1
ATOM 747 O O . GLU A 1 103 ? -4.100 3.421 19.236 1.00 96.44 103 GLU A O 1
ATOM 752 N N . ILE A 1 104 ? -2.397 4.365 18.095 1.00 94.88 104 ILE A N 1
ATOM 753 C CA . ILE A 1 104 ? -2.605 3.662 16.830 1.00 94.88 104 ILE A CA 1
ATOM 754 C C . ILE A 1 104 ? -1.331 2.880 16.513 1.00 94.88 104 ILE A C 1
ATOM 756 O O . ILE A 1 104 ? -0.229 3.424 16.513 1.00 94.88 104 ILE A O 1
ATOM 760 N N . THR A 1 105 ? -1.473 1.587 16.231 1.00 93.06 105 THR A N 1
ATOM 761 C CA . THR A 1 105 ? -0.361 0.706 15.858 1.00 93.06 105 THR A CA 1
ATOM 762 C C . THR A 1 105 ? -0.673 -0.013 14.555 1.00 93.06 105 THR A C 1
ATOM 764 O O . THR A 1 105 ? -1.732 -0.622 14.413 1.00 93.06 105 THR A O 1
ATOM 767 N N . VAL A 1 106 ? 0.278 0.002 13.619 1.00 91.94 106 VAL A N 1
ATOM 768 C CA . VAL A 1 106 ? 0.224 -0.824 12.409 1.00 91.94 106 VAL A CA 1
ATOM 769 C C . VAL A 1 106 ? 1.033 -2.096 12.634 1.00 91.94 106 VAL A C 1
ATOM 771 O O . VAL A 1 106 ? 2.225 -2.053 12.938 1.00 91.94 106 VAL A O 1
ATOM 774 N N . ASN A 1 107 ? 0.385 -3.242 12.457 1.00 91.69 107 ASN A N 1
ATOM 775 C CA . ASN A 1 107 ? 0.960 -4.551 12.720 1.00 91.69 107 ASN A CA 1
ATOM 776 C C . ASN A 1 107 ? 1.234 -5.282 11.406 1.00 91.69 107 ASN A C 1
ATOM 778 O O . ASN A 1 107 ? 0.309 -5.560 10.645 1.00 91.69 107 ASN A O 1
ATOM 782 N N . LEU A 1 108 ? 2.486 -5.668 11.154 1.00 92.06 108 LEU A N 1
ATOM 783 C CA . LEU A 1 108 ? 2.813 -6.560 10.043 1.00 92.06 108 LEU A CA 1
ATOM 784 C C . LEU A 1 108 ? 2.530 -8.017 10.436 1.00 92.06 108 LEU A C 1
ATOM 786 O O . LEU A 1 108 ? 3.178 -8.564 11.328 1.00 92.06 108 LEU A O 1
ATOM 790 N N . LEU A 1 109 ? 1.616 -8.672 9.722 1.00 93.00 109 LEU A N 1
ATOM 791 C CA . LEU A 1 109 ? 1.317 -10.094 9.903 1.00 93.00 109 LEU A CA 1
ATOM 792 C C . LEU A 1 109 ? 2.208 -10.988 9.039 1.00 93.00 109 LEU A C 1
ATOM 794 O O . LEU A 1 109 ? 2.630 -12.061 9.470 1.00 93.00 109 LEU A O 1
ATOM 798 N N . GLN A 1 110 ? 2.453 -10.579 7.794 1.00 93.69 110 GLN A N 1
ATOM 799 C CA . GLN A 1 110 ? 3.217 -11.363 6.828 1.00 93.69 110 GLN A CA 1
ATOM 800 C C . GLN A 1 110 ? 3.859 -10.454 5.782 1.00 93.69 110 GLN A C 1
ATOM 802 O O . GLN A 1 110 ? 3.203 -9.555 5.270 1.00 93.69 110 GLN A O 1
ATOM 807 N N . LEU A 1 111 ? 5.104 -10.755 5.405 1.00 94.44 111 LEU A N 1
ATOM 808 C CA . LEU A 1 111 ? 5.772 -10.166 4.246 1.00 94.44 111 LEU A CA 1
ATOM 809 C C . LEU A 1 111 ? 6.007 -11.230 3.173 1.00 94.44 111 LEU A C 1
ATOM 811 O O . LEU A 1 111 ? 6.460 -12.340 3.471 1.00 94.44 111 LEU A O 1
ATOM 815 N N . SER A 1 112 ? 5.720 -10.877 1.925 1.00 95.81 112 SER A N 1
ATOM 816 C CA . SER A 1 112 ? 5.965 -11.717 0.753 1.00 95.81 112 SER A CA 1
ATOM 817 C C . SER A 1 112 ? 6.664 -10.922 -0.353 1.00 95.81 112 SER A C 1
ATOM 819 O O . SER A 1 112 ? 6.635 -9.697 -0.339 1.00 95.81 112 SER A O 1
ATOM 821 N N . TYR A 1 113 ? 7.304 -11.609 -1.296 1.00 96.44 113 TYR A N 1
ATOM 822 C CA . TYR A 1 113 ? 8.113 -11.027 -2.366 1.00 96.44 113 TYR A CA 1
ATOM 823 C C . TYR A 1 113 ? 7.956 -11.795 -3.682 1.00 96.44 113 TYR A C 1
ATOM 825 O O . TYR A 1 113 ? 7.871 -13.030 -3.683 1.00 96.44 113 TYR A O 1
ATOM 833 N N . TRP A 1 114 ? 7.964 -11.057 -4.789 1.00 97.62 114 TRP A N 1
ATOM 834 C CA . TRP A 1 114 ? 8.038 -11.554 -6.157 1.00 97.62 114 TRP A CA 1
ATOM 835 C C . TRP A 1 114 ? 8.975 -10.661 -6.981 1.00 97.62 114 TRP A C 1
ATOM 837 O O . TRP A 1 114 ? 8.918 -9.440 -6.893 1.00 97.62 114 TRP A O 1
ATOM 847 N N . ASP A 1 115 ? 9.824 -11.262 -7.810 1.00 96.56 115 ASP A N 1
ATOM 848 C CA . ASP A 1 115 ? 10.834 -10.561 -8.617 1.00 96.56 115 ASP A CA 1
ATOM 849 C C . ASP A 1 115 ? 10.277 -9.918 -9.902 1.00 96.56 115 ASP A C 1
ATOM 851 O O . ASP A 1 115 ? 11.030 -9.356 -10.693 1.00 96.56 115 ASP A O 1
ATOM 855 N N . GLY A 1 116 ? 8.967 -10.020 -10.139 1.00 96.31 116 GLY A N 1
ATOM 856 C CA . GLY A 1 116 ? 8.320 -9.508 -11.348 1.00 96.31 116 GLY A CA 1
ATOM 857 C C . GLY A 1 116 ? 8.465 -10.418 -12.574 1.00 96.31 116 GLY A C 1
ATOM 858 O O . GLY A 1 116 ? 7.941 -10.090 -13.641 1.00 96.31 116 GLY A O 1
ATOM 859 N N . ALA A 1 117 ? 9.142 -11.567 -12.459 1.00 96.31 117 ALA A N 1
ATOM 860 C CA . ALA A 1 117 ? 9.350 -12.479 -13.575 1.00 96.31 117 ALA A CA 1
ATOM 861 C C . ALA A 1 117 ? 8.260 -13.560 -13.658 1.00 96.31 117 ALA A C 1
ATOM 863 O O . ALA A 1 117 ? 7.905 -14.220 -12.679 1.00 96.31 117 ALA A O 1
ATOM 864 N N . GLY A 1 118 ? 7.773 -13.810 -14.877 1.00 95.81 118 GLY A N 1
ATOM 865 C CA . GLY A 1 118 ? 6.819 -14.884 -15.152 1.00 95.81 118 GLY A CA 1
ATOM 866 C C . GLY A 1 118 ? 5.414 -14.607 -14.610 1.00 95.81 118 GLY A C 1
ATOM 867 O O . GLY A 1 118 ? 4.919 -13.487 -14.683 1.00 95.81 118 GLY A O 1
ATOM 868 N N . ALA A 1 119 ? 4.738 -15.657 -14.137 1.00 96.50 119 ALA A N 1
ATOM 869 C CA . ALA A 1 119 ? 3.432 -15.522 -13.496 1.00 96.50 119 ALA A CA 1
ATOM 870 C C . ALA A 1 119 ? 3.595 -15.008 -12.058 1.00 96.50 119 ALA A C 1
ATOM 872 O O . ALA A 1 119 ? 4.547 -15.399 -11.381 1.00 96.50 119 ALA A O 1
ATOM 873 N N . VAL A 1 120 ? 2.642 -14.194 -11.591 1.00 97.25 120 VAL A N 1
ATOM 874 C CA . VAL A 1 120 ? 2.638 -13.665 -10.218 1.00 97.25 120 VAL A CA 1
ATOM 875 C C . VAL A 1 120 ? 2.713 -14.825 -9.225 1.00 97.25 120 VAL A C 1
ATOM 877 O O . VAL A 1 120 ? 1.849 -15.704 -9.208 1.00 97.25 120 VAL A O 1
ATOM 880 N N . SER A 1 121 ? 3.780 -14.851 -8.428 1.00 96.69 121 SER A N 1
ATOM 881 C CA . SER A 1 121 ? 4.037 -15.916 -7.460 1.00 96.69 121 SER A CA 1
ATOM 882 C C . SER A 1 121 ? 4.856 -15.382 -6.292 1.00 96.69 121 SER A C 1
ATOM 884 O O . SER A 1 121 ? 6.085 -15.336 -6.341 1.00 96.69 121 SER A O 1
ATOM 886 N N . PHE A 1 122 ? 4.164 -15.023 -5.216 1.00 96.81 122 PHE A N 1
ATOM 887 C CA . PHE A 1 122 ? 4.792 -14.514 -4.006 1.00 96.81 122 PHE A CA 1
ATOM 888 C C . PHE A 1 122 ? 5.422 -15.623 -3.153 1.00 96.81 122 PHE A C 1
ATOM 890 O O . PHE A 1 122 ? 4.870 -16.711 -2.988 1.00 96.81 122 PHE A O 1
ATOM 897 N N . SER A 1 123 ? 6.580 -15.323 -2.571 1.00 95.81 123 SER A N 1
ATOM 898 C CA . SER A 1 123 ? 7.318 -16.190 -1.647 1.00 95.81 123 SER A CA 1
ATOM 899 C C . SER A 1 123 ? 7.805 -15.403 -0.430 1.00 95.81 123 SER A C 1
ATOM 901 O O . SER A 1 123 ? 7.807 -14.176 -0.446 1.00 95.81 123 SER A O 1
ATOM 903 N N . THR A 1 124 ? 8.205 -16.074 0.650 1.00 94.31 124 THR A N 1
ATOM 904 C CA . THR A 1 124 ? 8.786 -15.382 1.812 1.00 94.31 124 THR A CA 1
ATOM 905 C C . THR A 1 124 ? 10.157 -14.801 1.445 1.00 94.31 124 THR A C 1
ATOM 907 O O . THR A 1 124 ? 11.024 -15.571 1.019 1.00 94.31 124 THR A O 1
ATOM 910 N N . PRO A 1 125 ? 10.396 -13.488 1.621 1.00 91.88 125 PRO A N 1
ATOM 911 C CA . PRO A 1 125 ? 11.700 -12.906 1.341 1.00 91.88 125 PRO A CA 1
ATOM 912 C C . PRO A 1 125 ? 12.739 -13.370 2.368 1.00 91.88 125 PRO A C 1
ATOM 914 O O . PRO A 1 125 ? 12.449 -13.532 3.554 1.00 91.88 125 PRO A O 1
ATOM 917 N N . ALA A 1 126 ? 13.971 -13.593 1.914 1.00 87.75 126 ALA A N 1
ATOM 918 C CA . ALA A 1 126 ? 15.071 -14.025 2.770 1.00 87.75 126 ALA A CA 1
ATOM 919 C C . ALA A 1 126 ? 15.882 -12.822 3.267 1.00 87.75 126 ALA A C 1
ATOM 921 O O . ALA A 1 126 ? 16.369 -12.037 2.460 1.00 87.75 126 ALA A O 1
ATOM 922 N N . GLY A 1 127 ? 16.074 -12.709 4.586 1.00 84.31 127 GLY A N 1
ATOM 923 C CA . GLY A 1 127 ? 16.946 -11.686 5.182 1.00 84.31 127 GLY A CA 1
ATOM 924 C C . GLY A 1 127 ? 16.439 -10.247 5.049 1.00 84.31 127 GLY A C 1
ATOM 925 O O . GLY A 1 127 ? 17.223 -9.322 5.248 1.00 84.31 127 GLY A O 1
ATOM 926 N N . VAL A 1 128 ? 15.156 -10.086 4.714 1.00 87.62 128 VAL A N 1
ATOM 927 C CA . VAL A 1 128 ? 14.453 -8.807 4.613 1.00 87.62 128 VAL A CA 1
ATOM 928 C C . VAL A 1 128 ? 13.305 -8.814 5.615 1.00 87.62 128 VAL A C 1
ATOM 930 O O . VAL A 1 128 ? 12.512 -9.757 5.651 1.00 87.62 128 VAL A O 1
ATOM 933 N N . ASN A 1 129 ? 13.226 -7.757 6.408 1.00 83.88 129 ASN A N 1
ATOM 934 C CA . ASN A 1 129 ? 12.088 -7.402 7.233 1.00 83.88 129 ASN A CA 1
ATOM 935 C C . ASN A 1 129 ? 11.311 -6.290 6.528 1.00 83.88 129 ASN A C 1
ATOM 937 O O . ASN A 1 129 ? 11.871 -5.508 5.766 1.00 83.88 129 ASN A O 1
ATOM 941 N N . GLY A 1 130 ? 10.015 -6.220 6.785 1.00 81.69 130 GLY A N 1
ATOM 942 C CA . GLY A 1 130 ? 9.175 -5.123 6.327 1.00 81.69 130 GLY A CA 1
ATOM 943 C C . GLY A 1 130 ? 8.402 -4.565 7.502 1.00 81.69 130 GLY A C 1
ATOM 944 O O . GLY A 1 130 ? 8.422 -5.139 8.595 1.00 81.69 130 GLY A O 1
ATOM 945 N N . GLY A 1 131 ? 7.699 -3.469 7.271 1.00 79.94 131 GLY A N 1
ATOM 946 C CA . GLY A 1 131 ? 6.791 -2.912 8.255 1.00 79.94 131 GLY A CA 1
ATOM 947 C C . GLY A 1 131 ? 6.625 -1.415 8.095 1.00 79.94 131 GLY A C 1
ATOM 948 O O . GLY A 1 131 ? 6.816 -0.854 7.017 1.00 79.94 131 GLY A O 1
ATOM 949 N N . VAL A 1 132 ? 6.265 -0.790 9.207 1.00 78.38 132 VAL A N 1
ATOM 950 C CA . VAL A 1 132 ? 6.091 0.653 9.328 1.00 78.38 132 VAL A CA 1
ATOM 951 C C . VAL A 1 132 ? 7.184 1.181 10.245 1.00 78.38 132 VAL A C 1
ATOM 953 O O . VAL A 1 132 ? 7.511 0.547 11.251 1.00 78.38 132 VAL A O 1
ATOM 956 N N . ALA A 1 133 ? 7.804 2.303 9.878 1.00 71.31 133 ALA A N 1
ATOM 957 C CA . ALA A 1 133 ? 8.811 2.937 10.717 1.00 71.31 133 ALA A CA 1
ATOM 958 C C . ALA A 1 133 ? 8.199 3.243 12.088 1.00 71.31 133 ALA A C 1
ATOM 960 O O . ALA A 1 133 ? 7.054 3.692 12.135 1.00 71.31 133 ALA A O 1
ATOM 961 N N . PRO A 1 134 ? 8.932 3.040 13.197 1.00 64.06 134 PRO A N 1
ATOM 962 C CA . PRO A 1 134 ? 8.420 3.357 14.519 1.00 64.06 134 PRO A CA 1
ATOM 963 C C . PRO A 1 134 ? 8.191 4.869 14.617 1.00 64.06 134 PRO A C 1
ATOM 965 O O . PRO A 1 134 ? 9.112 5.647 14.855 1.00 64.06 134 PRO A O 1
ATOM 968 N N . GLN A 1 135 ? 6.945 5.272 14.408 1.00 70.00 135 GLN A N 1
ATOM 969 C CA . GLN A 1 135 ? 6.431 6.603 14.670 1.00 70.00 135 GLN A CA 1
ATOM 970 C C . GLN A 1 135 ? 5.279 6.426 15.658 1.00 70.00 135 GLN A C 1
ATOM 972 O O . GLN A 1 135 ? 4.398 5.601 15.405 1.00 70.00 135 GLN A O 1
ATOM 977 N N . PRO A 1 136 ? 5.286 7.125 16.806 1.00 78.19 136 PRO A N 1
ATOM 978 C CA . PRO A 1 136 ? 4.120 7.133 17.672 1.00 78.19 136 PRO A CA 1
ATOM 979 C C . PRO A 1 136 ? 2.957 7.753 16.891 1.00 78.19 136 PRO A C 1
ATOM 981 O O . PRO A 1 136 ? 3.020 8.923 16.520 1.00 78.19 136 PRO A O 1
ATOM 984 N N . MET A 1 137 ? 1.921 6.961 16.624 1.00 91.25 137 MET A N 1
ATOM 985 C CA . MET A 1 137 ? 0.690 7.431 15.997 1.00 91.25 137 MET A CA 1
ATOM 986 C C . MET A 1 137 ? -0.388 7.527 17.068 1.00 91.25 137 MET A C 1
ATOM 988 O O . MET A 1 137 ? -0.563 6.619 17.883 1.00 91.25 137 MET A O 1
ATOM 992 N N . GLN A 1 138 ? -1.086 8.655 17.090 1.00 95.38 138 GLN A N 1
ATOM 993 C CA . GLN A 1 138 ? -2.142 8.917 18.051 1.00 95.38 138 GLN A CA 1
ATOM 994 C C . GLN A 1 138 ? -3.203 9.789 17.389 1.00 95.38 138 GLN A C 1
ATOM 996 O O . GLN A 1 138 ? -2.850 10.768 16.731 1.00 95.38 138 GLN A O 1
ATOM 1001 N N . SER A 1 139 ? -4.480 9.466 17.587 1.00 95.38 139 SER A N 1
ATOM 1002 C CA . SER A 1 139 ? -5.564 10.353 17.163 1.00 95.38 139 SER A CA 1
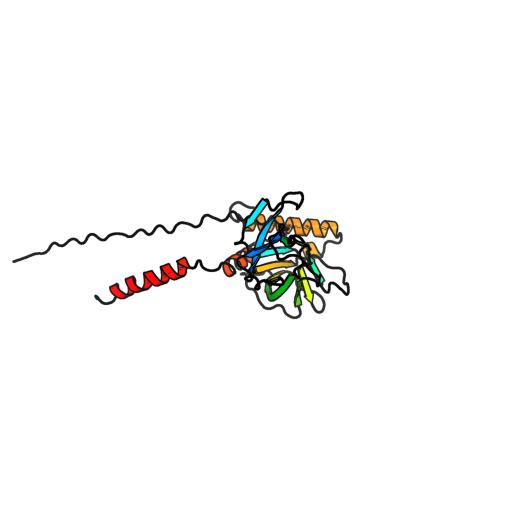ATOM 1003 C C . SER A 1 139 ? -5.547 11.668 17.951 1.00 95.38 139 SER A C 1
ATOM 1005 O O . SER A 1 139 ? -5.079 11.760 19.093 1.00 95.38 139 SER A O 1
ATOM 1007 N N . PHE A 1 140 ? -6.088 12.715 17.349 1.00 95.50 140 PHE A N 1
ATOM 1008 C CA . PHE A 1 140 ? -6.278 14.007 17.982 1.00 95.50 140 PHE A CA 1
ATOM 1009 C C . PHE A 1 140 ? -7.348 13.940 19.094 1.00 95.50 140 PHE A C 1
ATOM 1011 O O . PHE A 1 140 ? -8.088 12.957 19.222 1.00 95.50 140 PHE A O 1
ATOM 1018 N N . PRO A 1 141 ? -7.439 14.963 19.969 1.00 97.44 141 PRO A N 1
ATOM 1019 C CA . PRO A 1 141 ? -8.439 15.005 21.042 1.00 97.44 141 PRO A CA 1
ATOM 1020 C C . PRO A 1 141 ? -9.904 15.010 20.578 1.00 97.44 141 PRO A C 1
ATOM 1022 O O . PRO A 1 141 ? -10.791 14.731 21.383 1.00 97.44 141 PRO A O 1
ATOM 1025 N N . ASP A 1 142 ? -10.167 15.354 19.321 1.00 94.62 142 ASP A N 1
ATOM 1026 C CA . ASP A 1 142 ? -11.484 15.286 18.675 1.00 94.62 142 ASP A CA 1
ATOM 1027 C C . ASP A 1 142 ? -11.744 13.938 17.982 1.00 94.62 142 ASP A C 1
ATOM 1029 O O . ASP A 1 142 ? -12.869 13.682 17.562 1.00 94.62 142 ASP A O 1
ATOM 1033 N N . GLY A 1 143 ? -10.747 13.051 17.915 1.00 93.31 143 GLY A N 1
ATOM 1034 C CA . GLY A 1 143 ? -10.841 11.759 17.241 1.00 93.31 143 GLY A CA 1
ATOM 1035 C C . GLY A 1 143 ? -10.460 11.774 15.759 1.00 93.31 143 GLY A C 1
ATOM 1036 O O . GLY A 1 143 ? -10.568 10.719 15.143 1.00 93.31 143 GLY A O 1
ATOM 1037 N N . GLY A 1 144 ? -10.013 12.907 15.204 1.00 91.94 144 GLY A N 1
ATOM 1038 C CA . GLY A 1 144 ? -9.382 12.946 13.881 1.00 91.94 144 GLY A CA 1
ATOM 1039 C C . GLY A 1 14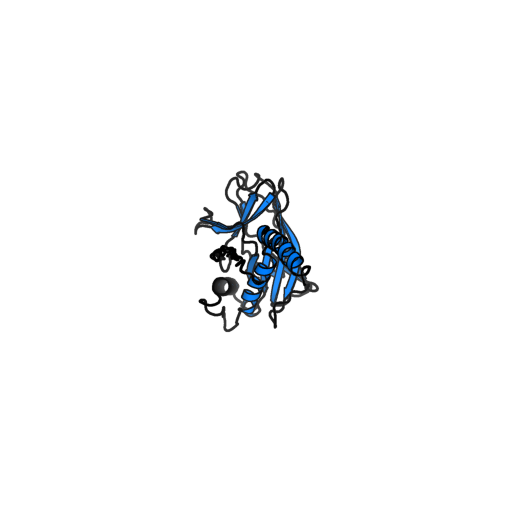4 ? -7.950 12.398 13.902 1.00 91.94 144 GLY A C 1
ATOM 1040 O O . GLY A 1 144 ? -7.377 12.173 14.973 1.00 91.94 144 GLY A O 1
ATOM 1041 N N . PHE A 1 145 ? -7.352 12.163 12.737 1.00 90.94 145 PHE A N 1
ATOM 1042 C CA . PHE A 1 145 ? -5.975 11.675 12.611 1.00 90.94 145 PHE A CA 1
ATOM 1043 C C . PHE A 1 145 ? -5.412 11.992 11.226 1.00 90.94 145 PHE A C 1
ATOM 1045 O O . PHE A 1 145 ? -6.121 11.854 10.246 1.00 90.94 145 PHE A O 1
ATOM 1052 N N . HIS A 1 146 ? -4.136 12.365 11.151 1.00 89.81 146 HIS A N 1
ATOM 1053 C CA . HIS A 1 146 ? -3.422 12.517 9.885 1.00 89.81 146 HIS A CA 1
ATOM 1054 C C . HIS A 1 146 ? -1.938 12.191 10.096 1.00 89.81 146 HIS A C 1
ATOM 1056 O O . HIS A 1 146 ? -1.298 12.733 11.011 1.00 89.81 146 HIS A O 1
ATOM 1062 N N . SER A 1 147 ? -1.384 11.259 9.317 1.00 88.81 147 SER A N 1
ATOM 1063 C CA . SER A 1 147 ? 0.011 10.833 9.458 1.00 88.81 147 SER A CA 1
ATOM 1064 C C . SER A 1 147 ? 0.567 10.172 8.202 1.00 88.81 147 SER A C 1
ATOM 1066 O O . SER A 1 147 ? -0.073 9.308 7.622 1.00 88.81 147 SER A O 1
ATOM 1068 N N . HIS A 1 148 ? 1.828 10.465 7.880 1.00 86.44 148 HIS A N 1
ATOM 1069 C CA . HIS A 1 148 ? 2.579 9.818 6.796 1.00 86.44 148 HIS A CA 1
ATOM 1070 C C . HIS A 1 148 ? 3.737 8.984 7.363 1.00 86.44 148 HIS A C 1
ATOM 1072 O O . HIS A 1 148 ? 4.910 9.374 7.265 1.00 86.44 148 HIS A O 1
ATOM 1078 N N . PRO A 1 149 ? 3.458 7.865 8.060 1.00 83.94 149 PRO A N 1
ATOM 1079 C CA . PRO A 1 149 ? 4.519 7.004 8.542 1.00 83.94 149 PRO A CA 1
ATOM 1080 C C . PRO A 1 149 ? 5.197 6.314 7.355 1.00 83.94 149 PRO A C 1
ATOM 1082 O O . PRO A 1 149 ? 4.568 5.935 6.374 1.00 83.94 149 PRO A O 1
ATOM 1085 N N . LEU A 1 150 ? 6.507 6.096 7.460 1.00 83.69 150 LEU A N 1
ATOM 1086 C CA . LEU A 1 150 ? 7.240 5.431 6.388 1.00 83.69 150 LEU A CA 1
ATOM 1087 C C . LEU A 1 150 ? 6.924 3.934 6.368 1.00 83.69 150 LEU A C 1
ATOM 1089 O O . LEU A 1 150 ? 7.300 3.205 7.292 1.00 83.69 150 LEU A O 1
ATOM 1093 N N . PHE A 1 151 ? 6.318 3.468 5.281 1.00 83.25 151 PHE A N 1
ATOM 1094 C CA . PHE A 1 151 ? 6.277 2.049 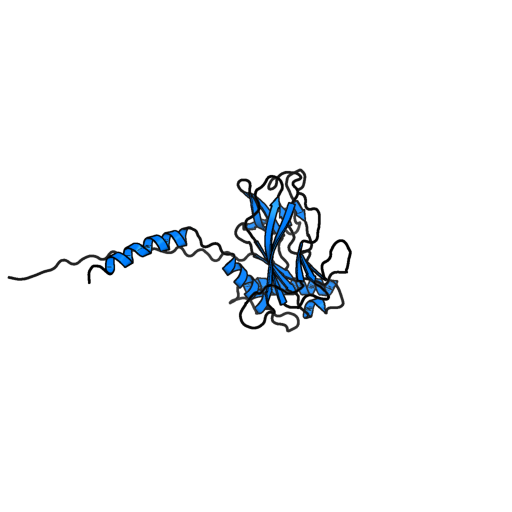4.941 1.00 83.25 151 PHE A CA 1
ATOM 1095 C C . PHE A 1 151 ? 7.596 1.662 4.301 1.00 83.25 151 PHE A C 1
ATOM 1097 O O . PHE A 1 151 ? 8.073 2.371 3.414 1.00 83.25 151 PHE A O 1
ATOM 1104 N N . GLY A 1 152 ? 8.192 0.551 4.723 1.00 87.44 152 GLY A N 1
ATOM 1105 C CA . GLY A 1 152 ? 9.507 0.202 4.216 1.00 87.44 152 GLY A CA 1
ATOM 1106 C C . GLY A 1 152 ? 9.916 -1.247 4.383 1.00 87.44 152 GLY A C 1
ATOM 1107 O O . GLY A 1 152 ? 9.223 -2.075 4.983 1.00 87.44 152 GLY A O 1
ATOM 1108 N N . VAL A 1 153 ? 11.082 -1.527 3.807 1.00 87.88 153 VAL A N 1
ATOM 1109 C CA . VAL A 1 153 ? 11.797 -2.793 3.942 1.00 87.88 153 VAL A CA 1
ATOM 1110 C C . VAL A 1 153 ? 13.244 -2.546 4.366 1.00 87.88 153 VAL A C 1
ATOM 1112 O O . VAL A 1 153 ? 13.891 -1.589 3.939 1.00 87.88 153 VAL A O 1
ATOM 1115 N N . GLU A 1 154 ? 13.738 -3.404 5.252 1.00 85.19 154 GLU 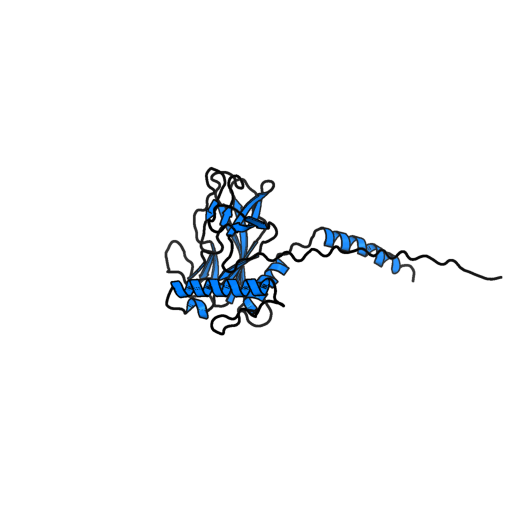A N 1
ATOM 1116 C CA . GLU A 1 154 ? 15.093 -3.400 5.814 1.00 85.19 154 GLU A CA 1
ATOM 1117 C C . GLU A 1 154 ? 15.693 -4.776 5.558 1.00 85.19 154 GLU A C 1
ATOM 1119 O O . GLU A 1 154 ? 15.016 -5.787 5.742 1.00 85.19 154 GLU A O 1
ATOM 1124 N N . GLY A 1 155 ? 16.964 -4.862 5.181 1.00 73.44 155 GLY A N 1
ATOM 1125 C CA . GLY A 1 155 ? 17.631 -6.147 5.041 1.00 73.44 155 GLY A CA 1
ATOM 1126 C C . GLY A 1 155 ? 19.109 -6.117 5.383 1.00 73.44 155 GLY A C 1
ATOM 1127 O O . GLY A 1 155 ? 19.768 -5.083 5.420 1.00 73.44 155 GLY A O 1
ATOM 1128 N N . ALA A 1 156 ? 19.673 -7.303 5.608 1.00 55.44 156 ALA A N 1
ATOM 1129 C CA . ALA A 1 156 ? 21.102 -7.451 5.854 1.00 55.44 156 ALA A CA 1
ATOM 1130 C C . ALA A 1 156 ? 21.889 -7.228 4.546 1.00 55.44 156 ALA A C 1
ATOM 1132 O O . ALA A 1 156 ? 22.294 -8.190 3.901 1.00 55.44 156 ALA A O 1
ATOM 1133 N N . THR A 1 157 ? 22.103 -5.957 4.183 1.00 65.12 157 THR A N 1
ATOM 1134 C CA . THR A 1 157 ? 22.958 -5.349 3.137 1.00 65.12 157 THR A CA 1
ATOM 1135 C C . THR A 1 157 ? 22.271 -4.612 1.972 1.00 65.12 157 THR A C 1
ATOM 1137 O O . THR A 1 157 ? 22.714 -3.497 1.724 1.00 65.12 157 THR A O 1
ATOM 1140 N N . THR A 1 158 ? 21.232 -5.121 1.284 1.00 78.38 158 THR A N 1
ATOM 1141 C CA . THR A 1 158 ? 20.326 -4.346 0.377 1.00 78.38 158 THR A CA 1
ATOM 1142 C C . THR A 1 158 ? 19.125 -5.223 -0.055 1.00 78.38 158 THR A C 1
ATOM 1144 O O . THR A 1 158 ? 19.362 -6.317 -0.575 1.00 78.38 158 THR A O 1
ATOM 1147 N N . PRO A 1 159 ? 17.857 -4.800 0.119 1.00 88.06 159 PRO A N 1
ATOM 1148 C CA . PRO A 1 159 ? 16.684 -5.481 -0.448 1.00 88.06 159 PRO A CA 1
ATOM 1149 C C . PRO A 1 159 ? 16.731 -5.604 -1.985 1.00 88.06 159 PRO A C 1
ATOM 1151 O O . PRO A 1 159 ? 17.319 -4.765 -2.663 1.00 88.06 159 PRO A O 1
ATOM 1154 N N . ALA A 1 160 ? 16.125 -6.655 -2.547 1.00 91.88 160 ALA A N 1
ATOM 1155 C CA . ALA A 1 160 ? 16.113 -6.891 -3.993 1.00 91.88 160 ALA A CA 1
ATOM 1156 C C . ALA A 1 160 ? 15.032 -6.052 -4.694 1.00 91.88 160 ALA A C 1
ATOM 1158 O O . ALA A 1 160 ? 13.956 -5.844 -4.139 1.00 91.88 160 ALA A O 1
ATOM 1159 N N . ALA A 1 161 ? 15.283 -5.619 -5.932 1.00 93.88 161 ALA A N 1
ATOM 1160 C CA . ALA A 1 161 ? 14.246 -5.014 -6.765 1.00 93.88 161 ALA A CA 1
ATOM 1161 C C . ALA A 1 161 ? 13.129 -6.025 -7.072 1.00 93.88 161 ALA A C 1
ATOM 1163 O O . ALA A 1 161 ? 13.398 -7.197 -7.338 1.00 93.88 161 ALA A O 1
ATOM 1164 N N . GLY A 1 162 ? 11.880 -5.569 -7.039 1.00 95.81 162 GLY A N 1
ATOM 1165 C CA . GLY A 1 162 ? 10.697 -6.404 -7.214 1.00 95.81 162 GLY A CA 1
ATOM 1166 C C . GLY A 1 162 ? 9.498 -5.883 -6.429 1.00 95.81 162 GLY A C 1
ATOM 1167 O O . GLY A 1 162 ? 9.491 -4.752 -5.940 1.00 95.81 162 GLY A O 1
ATOM 1168 N N . VAL A 1 163 ? 8.474 -6.727 -6.321 1.00 97.00 163 VAL A N 1
ATOM 1169 C CA . VAL A 1 163 ? 7.220 -6.420 -5.631 1.00 97.00 163 VAL A CA 1
ATOM 1170 C C . VAL A 1 163 ? 7.187 -7.117 -4.277 1.00 97.00 163 VAL A C 1
ATOM 1172 O O . VAL A 1 163 ? 7.277 -8.343 -4.187 1.00 97.00 163 VAL A O 1
ATOM 1175 N N . TYR A 1 164 ? 7.004 -6.332 -3.227 1.00 96.12 164 TYR A N 1
ATOM 1176 C CA . TYR A 1 164 ? 6.787 -6.778 -1.860 1.00 96.12 164 TYR A CA 1
ATOM 1177 C C . TYR A 1 164 ? 5.311 -6.650 -1.501 1.00 96.12 164 TYR A C 1
ATOM 1179 O O . TYR A 1 164 ? 4.649 -5.707 -1.912 1.00 96.12 164 TYR A O 1
ATOM 1187 N N . VAL A 1 165 ? 4.790 -7.595 -0.724 1.00 95.69 165 VAL A N 1
ATOM 1188 C CA . VAL A 1 165 ? 3.417 -7.544 -0.210 1.00 95.69 165 VAL A CA 1
ATOM 1189 C C . VAL A 1 165 ? 3.450 -7.715 1.294 1.00 95.69 165 VAL A C 1
ATOM 1191 O O . VAL A 1 165 ? 3.758 -8.801 1.795 1.00 95.69 165 VAL A O 1
ATOM 1194 N N . GLY A 1 166 ? 3.132 -6.639 2.004 1.00 93.94 166 GLY A N 1
ATOM 1195 C CA . GLY A 1 166 ? 2.828 -6.670 3.424 1.00 93.94 166 GLY A CA 1
ATOM 1196 C C . GLY A 1 166 ? 1.349 -6.975 3.622 1.00 93.94 166 GLY A C 1
ATOM 1197 O O . GLY A 1 166 ? 0.505 -6.292 3.058 1.00 93.94 166 GLY A O 1
ATOM 1198 N N . LYS A 1 167 ? 1.029 -7.988 4.425 1.00 94.62 167 LYS A N 1
ATOM 1199 C CA . LYS A 1 167 ? -0.306 -8.180 5.000 1.00 94.62 167 LYS A CA 1
ATOM 1200 C C . LYS A 1 167 ? -0.299 -7.581 6.398 1.00 94.62 167 LYS A C 1
ATOM 1202 O O . LYS A 1 167 ? 0.495 -8.030 7.229 1.00 94.62 167 LYS A O 1
ATOM 1207 N N . LEU A 1 168 ? -1.160 -6.606 6.653 1.00 93.94 168 LEU A N 1
ATOM 1208 C CA . LEU A 1 168 ? -1.140 -5.790 7.863 1.00 93.94 168 LEU A CA 1
ATOM 1209 C C . LEU A 1 168 ? -2.506 -5.762 8.557 1.00 93.94 168 LEU A C 1
ATOM 1211 O O . LEU A 1 168 ? -3.519 -6.092 7.947 1.00 93.94 168 LEU A O 1
ATOM 1215 N N . THR A 1 169 ? -2.524 -5.359 9.826 1.00 95.12 169 THR A N 1
ATOM 1216 C CA . THR A 1 169 ? -3.726 -4.942 10.571 1.00 95.12 169 THR A CA 1
ATOM 1217 C C . THR A 1 169 ? -3.446 -3.651 11.329 1.00 95.12 169 THR A C 1
ATOM 1219 O O . THR A 1 169 ? -2.285 -3.280 11.523 1.00 95.12 169 THR A O 1
ATOM 1222 N N . ILE A 1 170 ? -4.500 -2.976 11.781 1.00 94.62 170 ILE A N 1
ATOM 1223 C CA . ILE A 1 170 ? -4.409 -1.771 12.608 1.00 94.62 170 ILE A CA 1
ATOM 1224 C C . ILE A 1 170 ? -5.047 -2.036 13.962 1.00 94.62 170 ILE A C 1
ATOM 1226 O O . ILE A 1 170 ? -6.161 -2.550 14.043 1.00 94.62 170 ILE A O 1
ATOM 1230 N N . SER A 1 171 ? -4.329 -1.669 15.016 1.00 96.31 171 SER A N 1
ATOM 1231 C CA . SER A 1 171 ? -4.830 -1.636 16.385 1.00 96.31 171 SER A CA 1
ATOM 1232 C C . SER A 1 171 ? -5.032 -0.183 16.792 1.00 96.31 171 SER A C 1
ATOM 1234 O O . SER A 1 171 ? -4.122 0.629 16.638 1.00 96.31 171 SER A O 1
ATOM 1236 N N . VAL A 1 172 ? -6.211 0.135 17.324 1.00 96.94 172 VAL A N 1
ATOM 1237 C CA . VAL A 1 172 ? -6.530 1.445 17.906 1.00 96.94 172 VAL A CA 1
ATOM 1238 C C . VAL A 1 172 ? -6.986 1.219 19.338 1.00 96.94 172 VAL A C 1
ATOM 1240 O O . VAL A 1 172 ? -7.869 0.392 19.581 1.00 96.94 172 VAL A O 1
ATOM 1243 N N . ASP A 1 173 ? -6.402 1.944 20.288 1.00 97.88 173 ASP A N 1
ATOM 1244 C CA . ASP A 1 173 ? -6.739 1.808 21.704 1.00 97.88 173 ASP A CA 1
ATOM 1245 C C . ASP A 1 173 ? -8.251 1.931 21.953 1.00 97.88 173 ASP A C 1
ATOM 1247 O O . ASP A 1 173 ? -8.901 2.920 21.612 1.00 97.88 173 ASP A O 1
ATOM 1251 N N . GLY A 1 174 ? -8.820 0.903 22.586 1.00 96.62 174 GLY A N 1
ATOM 1252 C CA . GLY A 1 174 ? -10.252 0.827 22.881 1.00 96.62 174 GLY A CA 1
ATOM 1253 C C . GLY A 1 174 ? -11.116 0.213 21.773 1.00 96.62 174 GLY A C 1
ATOM 1254 O O . GLY A 1 174 ? -12.315 0.042 22.000 1.00 96.62 174 GLY A O 1
ATOM 1255 N N . LEU A 1 175 ? -10.534 -0.169 20.632 1.00 97.81 175 LEU A N 1
ATOM 1256 C CA . LEU A 1 175 ? -11.200 -0.904 19.555 1.00 97.81 175 LEU A CA 1
ATOM 1257 C C . LEU A 1 175 ? -10.627 -2.322 19.406 1.00 97.81 175 LEU A C 1
ATOM 1259 O O . LEU A 1 175 ? -9.553 -2.649 19.906 1.00 97.81 175 LEU A O 1
ATOM 1263 N N . THR A 1 176 ? -11.372 -3.186 18.719 1.00 97.88 176 THR A N 1
ATOM 1264 C CA . THR A 1 176 ? -10.833 -4.454 18.200 1.00 97.88 176 THR A CA 1
ATOM 1265 C C . THR A 1 176 ? -9.979 -4.182 16.960 1.00 97.88 176 THR A C 1
ATOM 1267 O O . THR A 1 176 ? -10.293 -3.258 16.214 1.00 97.88 176 THR A O 1
ATOM 1270 N N . ASP A 1 177 ? -8.943 -4.993 16.729 1.00 96.69 177 ASP A N 1
ATOM 1271 C CA . ASP A 1 177 ? -8.085 -4.898 15.541 1.00 96.69 177 ASP A CA 1
ATOM 1272 C C . ASP A 1 177 ? -8.883 -4.933 14.231 1.00 96.69 177 ASP A C 1
ATOM 1274 O O . ASP A 1 177 ? -9.907 -5.621 14.119 1.00 96.69 177 ASP A O 1
ATOM 1278 N N . SER A 1 178 ? -8.365 -4.230 13.226 1.00 95.50 178 SER A N 1
ATOM 1279 C CA . SER A 1 178 ? -8.934 -4.226 11.884 1.00 95.50 178 SER A CA 1
ATOM 1280 C C . SER A 1 178 ? -8.898 -5.594 11.222 1.00 95.50 178 SER A C 1
ATOM 1282 O O . SER A 1 178 ? -8.056 -6.450 11.527 1.00 95.50 178 SER A O 1
ATOM 1284 N N . ASP A 1 179 ? -9.779 -5.772 10.240 1.00 94.50 179 ASP A N 1
ATOM 1285 C CA . ASP A 1 179 ? -9.575 -6.820 9.252 1.00 94.50 179 ASP A CA 1
ATOM 1286 C C . ASP A 1 179 ? -8.242 -6.583 8.511 1.00 94.50 179 ASP A C 1
ATOM 1288 O O . ASP A 1 179 ? -7.741 -5.450 8.453 1.00 94.50 179 ASP A O 1
ATOM 1292 N N . PRO A 1 180 ? -7.602 -7.644 7.984 1.00 94.38 180 PRO A N 1
ATOM 1293 C CA . PRO A 1 180 ? -6.337 -7.474 7.296 1.00 94.38 180 PRO A CA 1
ATOM 1294 C C . PRO A 1 180 ? -6.471 -6.646 6.020 1.00 94.38 180 PRO A C 1
ATOM 1296 O O . PRO A 1 180 ? -7.349 -6.908 5.199 1.00 94.38 180 PRO A O 1
ATOM 1299 N N . TYR A 1 181 ? -5.510 -5.754 5.813 1.00 93.12 181 TYR A N 1
ATOM 1300 C CA . TYR A 1 181 ? -5.294 -5.042 4.559 1.00 93.12 181 TYR A CA 1
ATOM 1301 C C . TYR A 1 181 ? -3.896 -5.341 4.015 1.00 93.12 181 TYR A C 1
ATOM 1303 O O . TYR A 1 181 ? -3.078 -6.013 4.658 1.00 93.12 181 TYR A O 1
ATOM 1311 N N . TYR A 1 182 ? -3.628 -4.884 2.800 1.00 93.38 182 TYR A N 1
ATOM 1312 C CA . TYR A 1 182 ? -2.422 -5.205 2.062 1.00 93.38 182 TYR A CA 1
ATOM 1313 C C . TYR A 1 182 ? -1.735 -3.941 1.561 1.00 93.38 182 TYR A C 1
ATOM 1315 O O . TYR A 1 182 ? -2.373 -3.056 1.005 1.00 93.38 182 TYR A O 1
ATOM 1323 N N . MET A 1 183 ? -0.415 -3.901 1.724 1.00 92.88 183 MET A N 1
ATOM 1324 C CA . MET A 1 183 ? 0.465 -2.921 1.097 1.00 92.88 183 MET A CA 1
ATOM 1325 C C . MET A 1 183 ? 1.298 -3.634 0.035 1.00 92.88 183 MET A C 1
ATOM 1327 O O . MET A 1 183 ? 2.088 -4.523 0.364 1.00 92.88 183 MET A O 1
ATOM 1331 N N . VAL A 1 184 ? 1.110 -3.269 -1.229 1.00 94.38 184 VAL A N 1
ATOM 1332 C CA . VAL A 1 184 ? 1.868 -3.781 -2.373 1.00 94.38 184 VAL A CA 1
ATOM 1333 C C . VAL A 1 184 ? 2.923 -2.740 -2.730 1.00 94.38 184 VAL A C 1
ATOM 1335 O O . VAL A 1 184 ? 2.604 -1.667 -3.218 1.00 94.38 184 VAL A O 1
ATOM 1338 N N . SER A 1 185 ? 4.188 -3.034 -2.470 1.00 94.25 185 SER A N 1
ATOM 1339 C CA . SER A 1 185 ? 5.282 -2.074 -2.606 1.00 94.25 185 SER A CA 1
ATOM 1340 C C . SER A 1 185 ? 6.249 -2.474 -3.709 1.00 94.25 185 SER A C 1
ATOM 1342 O O . SER A 1 185 ? 6.663 -3.630 -3.790 1.00 94.25 185 SER A O 1
ATOM 1344 N N . LEU A 1 186 ? 6.664 -1.515 -4.530 1.00 95.62 186 LEU A N 1
ATOM 1345 C CA . LEU A 1 186 ? 7.650 -1.709 -5.589 1.00 95.62 186 LEU A CA 1
ATOM 1346 C C . LEU A 1 186 ? 9.014 -1.141 -5.185 1.00 95.62 186 LEU A C 1
ATOM 1348 O O . LEU A 1 186 ? 9.117 0.028 -4.828 1.00 95.62 186 LEU A O 1
ATOM 1352 N N . ILE A 1 187 ? 10.074 -1.934 -5.349 1.00 94.88 187 ILE A N 1
ATOM 1353 C CA . ILE A 1 187 ? 11.454 -1.437 -5.445 1.00 94.88 187 ILE A CA 1
ATOM 1354 C C . ILE A 1 187 ? 11.895 -1.589 -6.897 1.00 94.88 187 ILE A C 1
ATOM 1356 O O . ILE A 1 187 ? 11.912 -2.702 -7.424 1.00 94.88 187 ILE A O 1
ATOM 1360 N N . ALA A 1 188 ? 12.267 -0.486 -7.545 1.00 95.19 188 ALA A N 1
ATOM 1361 C CA . ALA A 1 188 ? 12.660 -0.484 -8.950 1.00 95.19 188 ALA A CA 1
ATOM 1362 C C . ALA A 1 188 ? 14.010 0.203 -9.162 1.00 95.19 188 ALA A C 1
ATOM 1364 O O . ALA A 1 188 ? 14.159 1.380 -8.846 1.00 95.19 188 ALA A O 1
ATOM 1365 N N . ASP A 1 189 ? 14.955 -0.492 -9.801 1.00 93.81 189 ASP A N 1
ATOM 1366 C CA . ASP A 1 189 ? 16.297 0.036 -10.103 1.00 93.81 189 ASP A CA 1
ATOM 1367 C C . ASP A 1 189 ? 16.263 1.354 -10.894 1.00 93.81 189 ASP A C 1
ATOM 1369 O O . ASP A 1 189 ? 17.089 2.242 -10.688 1.00 93.81 189 ASP A O 1
ATOM 1373 N N . GLY A 1 190 ? 15.280 1.501 -11.791 1.00 91.38 190 GLY A N 1
ATOM 1374 C CA . GLY A 1 190 ? 15.073 2.726 -12.570 1.00 91.38 190 GLY A CA 1
ATOM 1375 C C . GLY A 1 190 ? 14.694 3.949 -11.729 1.00 91.38 190 GLY A C 1
ATOM 1376 O O . GLY A 1 190 ? 14.884 5.065 -12.196 1.00 91.38 190 GLY A O 1
ATOM 1377 N N . VAL A 1 191 ? 14.196 3.741 -10.506 1.00 93.00 191 VAL A N 1
ATOM 1378 C CA . VAL A 1 191 ? 13.892 4.794 -9.526 1.00 93.00 191 VAL A CA 1
ATOM 1379 C C . VAL A 1 191 ? 15.061 4.948 -8.562 1.00 93.00 191 VAL A C 1
ATOM 1381 O O . VAL A 1 191 ? 15.624 6.029 -8.426 1.00 93.00 191 VAL A O 1
ATOM 1384 N N . THR A 1 192 ? 15.494 3.851 -7.942 1.00 91.19 192 THR A N 1
ATOM 1385 C CA . THR A 1 192 ? 16.519 3.863 -6.887 1.00 91.19 192 THR A CA 1
ATOM 1386 C C . THR A 1 192 ? 17.901 4.287 -7.394 1.00 91.19 192 THR A C 1
ATOM 1388 O O . THR A 1 192 ? 18.726 4.759 -6.615 1.00 91.19 192 THR A O 1
ATOM 1391 N N . GLY A 1 193 ? 18.160 4.150 -8.699 1.00 91.75 193 GLY A N 1
ATOM 1392 C CA . GLY A 1 193 ? 19.389 4.592 -9.356 1.00 91.75 193 GLY A CA 1
ATOM 1393 C C . GLY A 1 193 ? 19.422 6.069 -9.770 1.00 91.75 193 GLY A C 1
ATOM 1394 O O . GLY A 1 193 ? 20.465 6.531 -10.241 1.00 91.75 193 GLY A O 1
ATOM 1395 N N . ILE A 1 194 ? 18.324 6.821 -9.634 1.00 94.12 194 ILE A N 1
ATOM 1396 C CA . ILE A 1 194 ? 18.296 8.260 -9.945 1.00 94.12 194 ILE A CA 1
ATOM 1397 C C . ILE A 1 194 ? 19.113 9.000 -8.878 1.00 94.12 194 ILE A C 1
ATOM 1399 O O . ILE A 1 194 ? 18.946 8.760 -7.694 1.00 94.12 194 ILE A O 1
ATOM 1403 N N . ALA A 1 195 ? 20.032 9.886 -9.263 1.00 94.12 195 ALA A N 1
ATOM 1404 C CA . ALA A 1 195 ? 20.917 10.549 -8.294 1.00 94.12 195 ALA A CA 1
ATOM 1405 C C . ALA A 1 195 ? 20.259 11.729 -7.558 1.00 94.12 195 ALA A C 1
ATOM 1407 O O . ALA A 1 195 ? 20.688 12.080 -6.461 1.00 94.12 195 ALA A O 1
ATOM 1408 N N . ASP A 1 196 ? 19.273 12.361 -8.190 1.00 94.19 196 ASP A N 1
ATOM 1409 C CA . ASP A 1 196 ? 18.551 13.514 -7.659 1.00 94.19 196 ASP A CA 1
ATOM 1410 C C . ASP A 1 196 ? 17.308 13.035 -6.884 1.00 94.19 196 ASP A C 1
ATOM 1412 O O . ASP A 1 196 ? 16.445 12.404 -7.499 1.00 94.19 196 ASP A O 1
ATOM 1416 N N . PRO A 1 197 ? 17.206 13.286 -5.564 1.00 90.38 197 PRO A N 1
ATOM 1417 C CA . PRO A 1 197 ? 16.066 12.852 -4.758 1.00 90.38 197 PRO A CA 1
ATOM 1418 C C . PRO A 1 197 ? 14.719 13.402 -5.235 1.00 90.38 197 PRO A C 1
ATOM 1420 O O . PRO A 1 197 ? 13.723 12.689 -5.157 1.00 90.38 197 PRO A O 1
ATOM 1423 N N . ASP A 1 198 ? 14.676 14.619 -5.777 1.00 91.06 198 ASP A N 1
ATOM 1424 C CA . ASP A 1 198 ? 13.415 15.210 -6.235 1.00 91.06 198 ASP A CA 1
ATOM 1425 C C . ASP A 1 198 ? 12.919 14.474 -7.490 1.00 91.06 198 ASP A C 1
ATOM 1427 O O . ASP A 1 198 ? 11.745 14.129 -7.609 1.00 91.06 198 ASP A O 1
ATOM 1431 N N . LEU A 1 199 ? 13.845 14.115 -8.388 1.00 93.69 199 LEU A N 1
ATOM 1432 C CA . LEU A 1 199 ? 13.533 13.288 -9.558 1.00 93.69 199 LEU A CA 1
ATOM 1433 C C . LEU A 1 199 ? 13.225 11.827 -9.191 1.00 93.69 199 LEU A C 1
ATOM 1435 O O . LEU A 1 199 ? 12.543 11.145 -9.955 1.00 93.69 199 LEU A O 1
ATOM 1439 N N . GLN A 1 200 ? 13.734 11.318 -8.061 1.00 91.69 200 GLN A N 1
ATOM 1440 C CA . GLN A 1 200 ? 13.338 10.001 -7.548 1.00 91.69 200 GLN A CA 1
ATOM 1441 C C . GLN A 1 200 ? 11.863 9.997 -7.140 1.00 91.69 200 GLN A C 1
ATOM 1443 O O . GLN A 1 200 ? 11.144 9.069 -7.510 1.00 91.69 200 GLN A O 1
ATOM 1448 N N . VAL A 1 201 ? 11.426 11.024 -6.404 1.00 90.12 201 VAL A N 1
ATOM 1449 C CA . VAL A 1 201 ? 10.029 11.190 -5.976 1.00 90.12 201 VAL A CA 1
ATOM 1450 C C . VAL A 1 201 ? 9.117 11.333 -7.193 1.00 90.12 201 VAL A C 1
ATOM 1452 O O . VAL A 1 201 ? 8.192 10.540 -7.342 1.00 90.12 201 VAL A O 1
ATOM 1455 N N . GLU A 1 202 ? 9.451 12.233 -8.125 1.00 90.62 202 GLU A N 1
ATOM 1456 C CA . GLU A 1 202 ? 8.685 12.419 -9.368 1.00 90.62 202 GLU A CA 1
ATOM 1457 C C . GLU A 1 202 ? 8.557 11.104 -10.158 1.00 90.62 202 GLU A C 1
ATOM 1459 O O . GLU A 1 202 ? 7.488 10.767 -10.669 1.00 90.62 202 GLU A O 1
ATOM 1464 N N . ALA A 1 203 ? 9.634 10.313 -10.234 1.00 93.38 203 ALA A N 1
ATOM 1465 C CA . ALA A 1 203 ? 9.604 9.016 -10.900 1.00 93.38 203 ALA A CA 1
ATOM 1466 C C . ALA A 1 203 ? 8.707 7.997 -10.182 1.00 93.38 203 ALA A C 1
ATOM 1468 O O . ALA A 1 203 ? 7.994 7.240 -10.843 1.00 93.38 203 ALA A O 1
ATOM 1469 N N . ALA A 1 204 ? 8.757 7.949 -8.851 1.00 92.62 204 ALA A N 1
ATOM 1470 C CA . ALA A 1 204 ? 7.943 7.049 -8.042 1.00 92.62 204 ALA A CA 1
ATOM 1471 C C . ALA A 1 204 ? 6.446 7.359 -8.171 1.00 92.62 204 ALA A C 1
ATOM 1473 O O . ALA A 1 204 ? 5.666 6.439 -8.430 1.00 92.62 204 ALA A O 1
ATOM 1474 N N . GLU A 1 205 ? 6.069 8.634 -8.076 1.00 89.31 205 GLU A N 1
ATOM 1475 C CA . GLU A 1 205 ? 4.699 9.109 -8.298 1.00 89.31 205 GLU A CA 1
ATOM 1476 C C . GLU A 1 205 ? 4.241 8.795 -9.728 1.00 89.31 205 GLU A C 1
ATOM 1478 O O . GLU A 1 205 ? 3.231 8.127 -9.934 1.00 89.31 205 GLU A O 1
ATOM 1483 N N . ALA A 1 206 ? 5.035 9.146 -10.745 1.00 92.19 206 ALA A N 1
ATOM 1484 C CA . ALA A 1 206 ? 4.677 8.864 -12.135 1.00 92.19 206 ALA A CA 1
ATOM 1485 C C . ALA A 1 206 ? 4.452 7.361 -12.397 1.00 92.19 206 ALA A C 1
ATOM 1487 O O . ALA A 1 206 ? 3.521 6.979 -13.111 1.00 92.19 206 ALA A O 1
ATOM 1488 N N . ILE A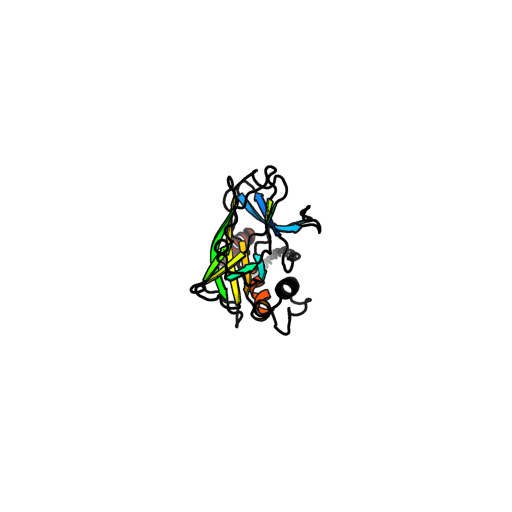 1 207 ? 5.283 6.484 -11.820 1.00 93.88 207 ILE A N 1
ATOM 1489 C CA . ILE A 1 207 ? 5.102 5.028 -11.924 1.00 93.88 207 ILE A CA 1
ATOM 1490 C C . ILE A 1 207 ? 3.821 4.585 -11.218 1.00 93.88 207 ILE A C 1
ATOM 1492 O O . ILE A 1 207 ? 3.065 3.800 -11.797 1.00 93.88 207 ILE A O 1
ATOM 1496 N N . GLY A 1 208 ? 3.569 5.072 -10.001 1.00 90.69 208 GLY A N 1
ATOM 1497 C CA . GLY A 1 208 ? 2.347 4.771 -9.262 1.00 90.69 208 GLY A CA 1
ATOM 1498 C C . GLY A 1 208 ? 1.095 5.143 -10.061 1.00 90.69 208 GLY A C 1
ATOM 1499 O O . GLY A 1 208 ? 0.182 4.326 -10.188 1.00 90.69 208 GLY A O 1
ATOM 1500 N N . GLU A 1 209 ? 1.068 6.331 -10.674 1.00 88.88 209 GLU A N 1
ATOM 1501 C CA . GLU A 1 209 ? -0.051 6.820 -11.495 1.00 88.88 209 GLU A CA 1
ATOM 1502 C C . GLU A 1 209 ? -0.291 5.978 -12.726 1.00 88.88 209 GLU A C 1
ATOM 1504 O O . GLU A 1 209 ? -1.433 5.601 -13.003 1.00 88.88 209 GLU A O 1
ATOM 1509 N N . LEU A 1 210 ? 0.774 5.634 -13.441 1.00 93.38 210 LEU A N 1
ATOM 1510 C CA . LEU A 1 210 ? 0.680 4.765 -14.603 1.00 93.38 210 LEU A CA 1
ATOM 1511 C C . LEU A 1 210 ? 0.118 3.388 -14.225 1.00 93.38 210 LEU A C 1
ATOM 1513 O O . LEU A 1 210 ? -0.812 2.905 -14.872 1.00 93.38 210 LEU A O 1
ATOM 1517 N N . VAL A 1 211 ? 0.666 2.766 -13.180 1.00 93.56 211 VAL A N 1
ATOM 1518 C CA . VAL A 1 211 ? 0.302 1.412 -12.726 1.00 93.56 211 VAL A CA 1
ATOM 1519 C C . VAL A 1 211 ? -1.153 1.342 -12.305 1.00 93.56 211 VAL A C 1
ATOM 1521 O O . VAL A 1 211 ? -1.884 0.455 -12.735 1.00 93.56 211 VAL A O 1
ATOM 1524 N N . ARG A 1 212 ? -1.585 2.308 -11.510 1.00 87.31 212 ARG A N 1
ATOM 1525 C CA . ARG A 1 212 ? -2.969 2.476 -11.095 1.00 87.31 212 ARG A CA 1
ATOM 1526 C C . ARG A 1 212 ? -3.925 2.659 -12.262 1.00 87.31 212 ARG A C 1
ATOM 1528 O O . ARG A 1 212 ? -4.932 1.963 -12.318 1.00 87.31 212 ARG A O 1
ATOM 1535 N N . ASN A 1 213 ? -3.634 3.600 -13.166 1.00 88.94 213 ASN A N 1
ATOM 1536 C CA . ASN A 1 213 ? -4.504 3.883 -14.308 1.00 88.94 213 ASN A CA 1
ATOM 1537 C C . ASN A 1 213 ? -4.668 2.629 -15.176 1.00 88.94 213 ASN A C 1
ATOM 1539 O O . ASN A 1 213 ? -5.741 2.371 -15.711 1.00 88.94 213 ASN A O 1
ATOM 1543 N N . TYR A 1 214 ? -3.603 1.834 -15.292 1.00 93.00 214 TYR A N 1
ATOM 1544 C CA . TYR A 1 214 ? -3.655 0.549 -15.971 1.00 93.00 214 TYR A CA 1
ATOM 1545 C C . TYR A 1 214 ? -4.431 -0.516 -15.188 1.00 93.00 214 TYR A C 1
ATOM 1547 O O . TYR A 1 214 ? -5.198 -1.262 -15.785 1.00 93.00 214 TYR A O 1
ATOM 1555 N N . ALA A 1 215 ? -4.258 -0.601 -13.868 1.00 89.19 215 ALA A N 1
ATOM 1556 C CA . ALA A 1 215 ? -4.984 -1.551 -13.029 1.00 89.19 215 ALA A CA 1
ATOM 1557 C C . ALA A 1 215 ? -6.502 -1.284 -13.031 1.00 89.19 215 ALA A C 1
ATOM 1559 O O . ALA A 1 215 ? -7.285 -2.230 -13.029 1.00 89.19 215 ALA A O 1
ATOM 1560 N N . SER A 1 216 ? -6.924 -0.015 -13.099 1.00 84.94 216 SER A N 1
ATOM 1561 C CA . SER A 1 216 ? -8.343 0.358 -13.123 1.00 84.94 216 SER A CA 1
ATOM 1562 C C . SER A 1 216 ? -9.038 0.092 -14.462 1.00 84.94 216 SER A C 1
ATOM 1564 O O . SER A 1 216 ? -10.207 -0.294 -14.480 1.00 84.94 216 SER A O 1
ATOM 1566 N N . ASP A 1 217 ? -8.334 0.260 -15.583 1.00 90.12 217 ASP A N 1
ATOM 1567 C CA . ASP A 1 217 ? -8.850 -0.036 -16.921 1.00 90.12 217 ASP A CA 1
ATOM 1568 C C . ASP A 1 217 ? -7.761 -0.651 -17.818 1.00 90.12 217 ASP A C 1
ATOM 1570 O O . ASP A 1 217 ? -7.227 0.015 -18.708 1.00 90.12 217 ASP A O 1
ATOM 1574 N N . PRO A 1 218 ? -7.441 -1.948 -17.662 1.00 89.38 218 PRO A N 1
ATOM 1575 C CA . PRO A 1 218 ? -6.354 -2.581 -18.413 1.00 89.38 218 PRO A CA 1
ATOM 1576 C C . PRO A 1 218 ? -6.642 -2.715 -19.918 1.00 89.38 218 PRO A C 1
ATOM 1578 O O . PRO A 1 218 ? -5.759 -3.101 -20.686 1.00 89.38 218 PRO A O 1
ATOM 1581 N N . ILE A 1 219 ? -7.879 -2.447 -20.361 1.00 92.12 219 ILE A N 1
ATOM 1582 C CA . ILE A 1 219 ? -8.274 -2.496 -21.775 1.00 92.12 219 ILE A CA 1
ATOM 1583 C C . ILE A 1 219 ? -8.164 -1.108 -22.415 1.00 92.12 219 ILE A C 1
ATOM 1585 O O . ILE A 1 219 ? -7.742 -1.005 -23.570 1.00 92.12 219 ILE A O 1
ATOM 1589 N N . GLY A 1 220 ? -8.586 -0.060 -21.706 1.00 92.62 220 GLY A N 1
ATOM 1590 C CA . GLY A 1 220 ? -8.609 1.312 -22.209 1.00 92.62 220 GLY A CA 1
ATOM 1591 C C . GLY A 1 220 ? -7.369 2.139 -21.872 1.00 92.62 220 GLY A C 1
ATOM 1592 O O . GLY A 1 220 ? -7.054 3.070 -22.619 1.00 92.62 220 GLY A O 1
ATOM 1593 N N . ALA A 1 221 ? -6.633 1.802 -20.813 1.00 93.31 221 ALA A N 1
ATOM 1594 C CA . ALA A 1 221 ? -5.414 2.497 -20.423 1.00 93.31 221 ALA A CA 1
ATOM 1595 C C . ALA A 1 221 ? -4.173 1.949 -21.158 1.00 93.31 221 ALA A C 1
ATOM 1597 O O . ALA A 1 221 ? -4.074 0.751 -21.441 1.00 93.31 221 ALA A O 1
ATOM 1598 N N . PRO A 1 222 ? -3.190 2.810 -21.486 1.00 96.00 222 PRO A N 1
ATOM 1599 C CA . PRO A 1 222 ? -1.916 2.353 -22.027 1.00 96.00 222 PRO A CA 1
ATOM 1600 C C . PRO A 1 222 ? -1.140 1.537 -20.986 1.00 96.00 222 PRO A C 1
ATOM 1602 O O . PRO A 1 222 ? -1.280 1.755 -19.785 1.00 96.00 222 PRO A O 1
ATOM 1605 N N . ALA A 1 223 ? -0.264 0.644 -21.457 1.00 97.00 223 ALA A N 1
ATOM 1606 C CA . ALA A 1 223 ? 0.663 -0.066 -20.579 1.00 97.00 223 ALA A CA 1
ATOM 1607 C C . ALA A 1 223 ? 1.493 0.933 -19.742 1.00 97.00 223 ALA A C 1
ATOM 1609 O O . ALA A 1 223 ? 1.938 1.953 -20.289 1.00 97.00 223 ALA A O 1
ATOM 1610 N N . PRO A 1 224 ? 1.729 0.656 -18.447 1.00 96.44 224 PRO A N 1
ATOM 1611 C CA . PRO A 1 224 ? 2.411 1.566 -17.540 1.00 96.44 224 PRO A CA 1
ATOM 1612 C C . PRO A 1 224 ? 3.919 1.560 -17.808 1.00 96.44 224 PRO A C 1
ATOM 1614 O O . PRO A 1 224 ? 4.690 0.854 -17.161 1.00 96.44 224 PRO A O 1
ATOM 1617 N N . VAL A 1 225 ? 4.346 2.329 -18.808 1.00 97.75 225 VAL A N 1
ATOM 1618 C CA . VAL A 1 225 ? 5.748 2.414 -19.224 1.00 97.75 225 VAL A CA 1
ATOM 1619 C C . VAL A 1 225 ? 6.363 3.722 -18.737 1.00 97.75 225 VAL A C 1
ATOM 1621 O O . VAL A 1 225 ? 5.953 4.796 -19.171 1.00 97.75 225 VAL A O 1
ATOM 1624 N N . TYR A 1 226 ? 7.403 3.633 -17.907 1.00 96.56 226 TYR A N 1
ATOM 1625 C CA . TYR A 1 226 ? 8.183 4.781 -17.435 1.00 96.56 226 TYR A CA 1
ATOM 1626 C C . TYR A 1 226 ? 9.669 4.557 -17.717 1.00 96.56 226 TYR A C 1
ATOM 1628 O O . TYR A 1 226 ? 10.195 3.467 -17.500 1.00 96.56 226 TYR A O 1
ATOM 1636 N N . GLY A 1 227 ? 10.357 5.556 -18.280 1.00 95.12 227 GLY A N 1
ATOM 1637 C CA . GLY A 1 227 ? 11.781 5.431 -18.625 1.00 95.12 227 GLY A CA 1
ATOM 1638 C C . GLY A 1 227 ? 12.113 4.281 -19.596 1.00 95.12 227 GLY A C 1
ATOM 1639 O O . GLY A 1 227 ? 13.254 3.831 -19.647 1.00 95.12 227 GLY A O 1
ATOM 1640 N N . GLY A 1 228 ? 11.128 3.780 -20.355 1.00 96.50 228 GLY A N 1
ATOM 1641 C CA . GLY A 1 228 ? 11.274 2.613 -21.235 1.00 96.50 228 GLY A CA 1
ATOM 1642 C C . GLY A 1 228 ? 11.152 1.250 -20.539 1.00 96.50 228 GLY A C 1
ATOM 1643 O O . GLY A 1 228 ? 11.311 0.227 -21.204 1.00 96.50 228 GLY A O 1
ATOM 1644 N N . VAL A 1 229 ? 10.858 1.223 -19.237 1.00 97.31 229 VAL A N 1
ATOM 1645 C CA . VAL A 1 229 ? 10.572 0.010 -18.460 1.00 97.31 229 VAL A CA 1
ATOM 1646 C C . VAL A 1 229 ? 9.062 -0.181 -18.367 1.00 97.31 229 VAL A C 1
ATOM 1648 O O . VAL A 1 229 ? 8.334 0.767 -18.089 1.00 97.31 229 VAL A O 1
ATOM 1651 N N . ASP A 1 230 ? 8.600 -1.405 -18.614 1.00 97.62 230 ASP A N 1
ATOM 1652 C CA . ASP A 1 230 ? 7.193 -1.794 -18.516 1.00 97.62 230 ASP A CA 1
ATOM 1653 C C . ASP A 1 230 ? 6.869 -2.283 -17.096 1.00 97.62 230 ASP A C 1
ATOM 1655 O O . ASP A 1 230 ? 7.409 -3.296 -16.647 1.00 97.62 230 ASP A O 1
ATOM 1659 N N . TYR A 1 231 ? 5.979 -1.572 -16.401 1.00 97.44 231 TYR A N 1
ATOM 1660 C CA . TYR A 1 231 ? 5.521 -1.877 -15.044 1.00 97.44 231 TYR A CA 1
ATOM 1661 C C . TYR A 1 231 ? 4.197 -2.656 -15.012 1.00 97.44 231 TYR A C 1
ATOM 1663 O O . TYR A 1 231 ? 3.563 -2.759 -13.963 1.00 97.44 231 TYR A O 1
ATOM 1671 N N . THR A 1 232 ? 3.775 -3.261 -16.131 1.00 97.50 232 THR A N 1
ATOM 1672 C CA . THR A 1 232 ? 2.563 -4.100 -16.192 1.00 97.50 232 THR A CA 1
ATOM 1673 C C . THR A 1 232 ? 2.631 -5.239 -15.173 1.00 97.50 232 THR A C 1
ATOM 1675 O O . THR A 1 232 ? 1.615 -5.628 -14.603 1.00 97.50 232 THR A O 1
ATOM 1678 N N . TYR A 1 233 ? 3.831 -5.762 -14.891 1.00 97.50 233 TYR A N 1
ATOM 1679 C CA . TYR A 1 233 ? 4.018 -6.776 -13.852 1.00 97.50 233 TYR A CA 1
ATOM 1680 C C . TYR A 1 233 ? 3.577 -6.267 -12.472 1.00 97.50 233 TYR A C 1
ATOM 1682 O O . TYR A 1 233 ? 2.923 -7.003 -11.742 1.00 97.50 233 TYR A O 1
ATOM 1690 N N . TYR A 1 234 ? 3.873 -5.011 -12.131 1.00 97.44 234 TYR A N 1
ATOM 1691 C CA . TYR A 1 234 ? 3.492 -4.434 -10.848 1.00 97.44 234 TYR A CA 1
ATOM 1692 C C . TYR A 1 234 ? 1.976 -4.217 -10.768 1.00 97.44 234 TYR A C 1
ATOM 1694 O O . TYR A 1 234 ? 1.364 -4.618 -9.782 1.00 97.44 234 TYR A O 1
ATOM 1702 N N . ALA A 1 235 ? 1.344 -3.731 -11.840 1.00 95.81 235 ALA A N 1
ATOM 1703 C CA . ALA A 1 235 ? -0.117 -3.650 -11.905 1.00 95.81 235 ALA A CA 1
ATOM 1704 C C . ALA A 1 235 ? -0.786 -5.029 -11.750 1.00 95.81 235 ALA A C 1
ATOM 1706 O O . ALA A 1 235 ? -1.709 -5.191 -10.957 1.00 95.81 235 ALA A O 1
ATOM 1707 N N . ASN A 1 236 ? -0.262 -6.057 -12.425 1.00 95.69 236 ASN A N 1
ATOM 1708 C CA . ASN A 1 236 ? -0.749 -7.431 -12.279 1.00 95.69 236 ASN A CA 1
ATOM 1709 C C . ASN A 1 236 ? -0.567 -7.970 -10.852 1.00 95.69 236 ASN A C 1
ATOM 1711 O O . ASN A 1 236 ? -1.353 -8.804 -10.409 1.00 95.69 236 ASN A O 1
ATOM 1715 N N . ALA A 1 237 ? 0.474 -7.533 -10.141 1.00 96.75 237 ALA A N 1
ATOM 1716 C CA . ALA A 1 237 ? 0.689 -7.900 -8.749 1.00 96.75 237 ALA A CA 1
ATOM 1717 C C . ALA A 1 237 ? -0.369 -7.274 -7.830 1.00 96.75 237 ALA A C 1
ATOM 1719 O O . ALA A 1 237 ? -0.905 -7.981 -6.980 1.00 96.75 237 ALA A O 1
ATOM 1720 N N . VAL A 1 238 ? -0.693 -5.991 -8.028 1.00 94.81 238 VAL A N 1
ATOM 1721 C CA . VAL A 1 238 ? -1.766 -5.294 -7.295 1.00 94.81 238 VAL A CA 1
ATOM 1722 C C . VAL A 1 238 ? -3.105 -5.999 -7.515 1.00 94.81 238 VAL A C 1
ATOM 1724 O O . VAL A 1 238 ? -3.750 -6.399 -6.548 1.00 94.81 238 VAL A O 1
ATOM 1727 N N . GLU A 1 239 ? -3.472 -6.259 -8.772 1.00 93.88 239 GLU A N 1
ATOM 1728 C CA . GLU A 1 239 ? -4.718 -6.960 -9.112 1.00 93.88 239 GLU A CA 1
ATOM 1729 C C . GLU A 1 239 ? -4.761 -8.386 -8.546 1.00 93.88 239 GLU A C 1
ATOM 1731 O O . GLU A 1 239 ? -5.768 -8.815 -7.987 1.00 93.88 239 GLU A O 1
ATOM 1736 N N . HIS A 1 240 ? -3.643 -9.116 -8.592 1.00 94.50 240 HIS A N 1
ATOM 1737 C CA . HIS A 1 240 ? -3.568 -10.442 -7.981 1.00 94.50 240 HIS A CA 1
ATOM 1738 C C . HIS A 1 240 ? -3.805 -10.403 -6.466 1.00 94.50 240 HIS A C 1
ATOM 1740 O O . HIS A 1 240 ? -4.451 -11.296 -5.918 1.00 94.50 240 HIS A O 1
ATOM 1746 N N . VAL A 1 241 ? -3.278 -9.392 -5.770 1.00 94.50 241 VAL A N 1
ATOM 1747 C CA . VAL A 1 241 ? -3.502 -9.231 -4.328 1.00 94.50 241 VAL A CA 1
ATOM 1748 C C . VAL A 1 241 ? -4.953 -8.845 -4.045 1.00 94.50 241 VAL A C 1
ATOM 1750 O O . VAL A 1 241 ? -5.527 -9.407 -3.116 1.00 94.50 241 VAL A O 1
ATOM 1753 N N . ARG A 1 242 ? -5.578 -7.992 -4.867 1.00 91.88 242 ARG A N 1
ATOM 1754 C CA . ARG A 1 242 ? -7.018 -7.680 -4.780 1.00 91.88 242 ARG A CA 1
ATOM 1755 C C . ARG A 1 242 ? -7.885 -8.926 -4.917 1.00 91.88 242 ARG A C 1
ATOM 1757 O O . ARG A 1 242 ? -8.742 -9.168 -4.069 1.00 91.88 242 ARG A O 1
ATOM 1764 N N . ASP A 1 243 ? -7.596 -9.780 -5.895 1.00 90.88 243 ASP A N 1
ATOM 1765 C CA . ASP A 1 243 ? -8.294 -11.059 -6.075 1.00 90.88 243 ASP A CA 1
ATOM 1766 C C . ASP A 1 243 ? -8.162 -11.986 -4.851 1.00 90.88 243 ASP A C 1
ATOM 1768 O O . ASP A 1 243 ? -9.092 -12.724 -4.517 1.00 90.88 243 ASP A O 1
ATOM 1772 N N . LEU A 1 244 ? -7.008 -11.966 -4.172 1.00 88.19 244 LEU A N 1
ATOM 1773 C CA . LEU A 1 244 ? -6.774 -12.736 -2.945 1.00 88.19 244 LEU A CA 1
ATOM 1774 C C . LEU A 1 244 ? -7.439 -12.114 -1.709 1.00 88.19 244 LEU A C 1
ATOM 1776 O O . LEU A 1 244 ? -7.838 -12.850 -0.802 1.00 88.19 244 LEU A O 1
ATOM 1780 N N . ALA A 1 245 ? -7.505 -10.784 -1.651 1.00 87.38 245 ALA A N 1
ATOM 1781 C CA . ALA A 1 245 ? -8.062 -10.015 -0.543 1.00 87.38 245 ALA A CA 1
ATOM 1782 C C . ALA A 1 245 ? -9.596 -9.944 -0.589 1.00 87.38 245 ALA A C 1
ATOM 1784 O O . ALA A 1 245 ? -10.231 -9.758 0.451 1.00 87.38 245 ALA A O 1
ATOM 1785 N N . ALA A 1 246 ? -10.197 -10.150 -1.764 1.00 81.81 246 ALA A N 1
ATOM 1786 C CA . ALA A 1 246 ? -11.638 -10.208 -1.943 1.00 81.81 246 ALA A CA 1
ATOM 1787 C C . ALA A 1 246 ? -12.256 -11.325 -1.082 1.00 81.81 246 ALA A C 1
ATOM 1789 O O . ALA A 1 246 ? -12.184 -12.519 -1.395 1.00 81.81 246 ALA A O 1
ATOM 1790 N N . VAL A 1 247 ? -12.916 -10.942 0.015 1.00 65.12 247 VAL A N 1
ATOM 1791 C CA . VAL A 1 247 ? -13.719 -11.870 0.817 1.00 65.12 247 VAL A CA 1
ATOM 1792 C C . VAL A 1 247 ? -14.885 -12.349 -0.056 1.00 65.12 247 VAL A C 1
ATOM 1794 O O . VAL A 1 247 ? -15.670 -11.522 -0.527 1.00 65.12 247 VAL A O 1
ATOM 1797 N N . PRO A 1 248 ? -15.066 -13.666 -0.285 1.00 57.28 248 PRO A N 1
ATOM 1798 C CA . PRO A 1 248 ? -16.202 -14.145 -1.057 1.00 57.28 248 PRO A CA 1
ATOM 1799 C C . PRO A 1 248 ? -17.494 -13.658 -0.407 1.00 57.28 248 PRO A C 1
ATOM 1801 O O . PRO A 1 248 ? -17.747 -13.965 0.761 1.00 57.28 248 PRO A O 1
ATOM 1804 N N . ALA A 1 249 ? -18.321 -12.925 -1.160 1.00 53.38 249 ALA A N 1
ATOM 1805 C CA . ALA A 1 249 ? -19.588 -12.420 -0.649 1.00 53.38 249 ALA A CA 1
ATOM 1806 C C . ALA A 1 249 ? -20.353 -13.564 0.054 1.00 53.38 249 ALA A C 1
ATOM 1808 O O . ALA A 1 249 ? -20.533 -14.629 -0.554 1.00 53.38 249 ALA A O 1
ATOM 1809 N N . PRO A 1 250 ? -20.848 -13.387 1.296 1.00 54.81 250 PRO A N 1
ATOM 1810 C CA . PRO A 1 250 ? -21.517 -14.452 2.054 1.00 54.81 250 PRO A CA 1
ATOM 1811 C C . PRO A 1 250 ? -22.654 -15.134 1.269 1.00 54.81 250 PRO A C 1
ATOM 1813 O O . PRO A 1 250 ? -22.926 -16.329 1.419 1.00 54.81 250 PRO A O 1
ATOM 1816 N N . GLY A 1 251 ? -23.291 -14.380 0.365 1.00 58.00 251 GLY A N 1
ATOM 1817 C CA . GLY A 1 251 ? -24.323 -14.868 -0.546 1.00 58.00 251 GLY A CA 1
ATOM 1818 C C . GLY A 1 251 ? -23.843 -15.897 -1.577 1.00 58.00 251 GLY A C 1
ATOM 1819 O O . GLY A 1 251 ? -24.613 -16.792 -1.919 1.00 58.00 251 GLY A O 1
ATOM 1820 N N . ALA A 1 252 ? -22.592 -15.841 -2.041 1.00 59.47 252 ALA A N 1
ATOM 1821 C CA . ALA A 1 252 ? -22.050 -16.790 -3.018 1.00 59.47 252 ALA A CA 1
ATOM 1822 C C . ALA A 1 252 ? -21.922 -18.204 -2.424 1.00 59.47 252 ALA A C 1
ATOM 1824 O O . ALA A 1 252 ? -22.268 -19.198 -3.070 1.00 59.47 252 ALA A O 1
ATOM 1825 N N . VAL A 1 253 ? -21.524 -18.293 -1.152 1.00 59.41 253 VAL A N 1
ATOM 1826 C CA . VAL A 1 253 ? -21.446 -19.558 -0.407 1.00 59.41 253 VAL A CA 1
ATOM 1827 C C . VAL A 1 253 ? -22.846 -20.110 -0.132 1.00 59.41 253 VAL A C 1
ATOM 1829 O O . VAL A 1 253 ? -23.093 -21.306 -0.313 1.00 59.41 253 VAL A O 1
ATOM 1832 N N . ALA A 1 254 ? -23.794 -19.239 0.230 1.00 61.19 254 ALA A N 1
ATOM 1833 C CA . ALA A 1 254 ? -25.188 -19.631 0.406 1.00 61.19 254 ALA A CA 1
ATOM 1834 C C . ALA A 1 254 ? -25.797 -20.151 -0.912 1.00 61.19 254 ALA A C 1
ATOM 1836 O O . ALA A 1 254 ? -26.345 -21.248 -0.942 1.00 61.19 254 ALA A O 1
ATOM 1837 N N . LEU A 1 255 ? -25.645 -19.450 -2.037 1.00 61.47 255 LEU A N 1
ATOM 1838 C CA . LEU A 1 255 ? -26.165 -19.901 -3.336 1.00 61.47 255 LEU A CA 1
ATOM 1839 C C . LEU A 1 255 ? -25.558 -21.239 -3.792 1.00 61.47 255 LEU A C 1
ATOM 1841 O O . LEU A 1 255 ? -26.294 -22.114 -4.261 1.00 61.47 255 LEU A O 1
ATOM 1845 N N . ALA A 1 256 ? -24.254 -21.452 -3.589 1.00 60.81 256 ALA A N 1
ATOM 1846 C CA . ALA A 1 256 ? -23.603 -22.730 -3.880 1.00 60.81 256 ALA A CA 1
ATOM 1847 C C . ALA A 1 256 ? -24.166 -23.883 -3.022 1.00 60.81 256 ALA A C 1
ATOM 1849 O O . ALA A 1 256 ? -24.435 -24.976 -3.535 1.00 60.81 256 ALA A O 1
ATOM 1850 N N . ALA A 1 257 ? -24.427 -23.633 -1.734 1.00 61.94 257 ALA A N 1
ATOM 1851 C CA . ALA A 1 257 ? -25.008 -24.619 -0.825 1.00 61.94 257 ALA A CA 1
ATOM 1852 C C . ALA A 1 257 ? -26.451 -25.010 -1.206 1.00 61.94 257 ALA A C 1
ATOM 1854 O O . ALA A 1 257 ? -26.843 -26.169 -1.050 1.00 61.94 257 ALA A O 1
ATOM 1855 N N . TRP A 1 258 ? -27.235 -24.080 -1.761 1.00 64.31 258 TRP A N 1
ATOM 1856 C CA . TRP A 1 258 ? -28.611 -24.346 -2.201 1.00 64.31 258 TRP A CA 1
ATOM 1857 C C . TRP A 1 258 ? -28.694 -25.040 -3.572 1.00 64.31 258 TRP A C 1
ATOM 1859 O O . TRP A 1 258 ? -29.657 -25.769 -3.833 1.00 64.31 258 TRP A O 1
ATOM 1869 N N . ALA A 1 259 ? -27.678 -24.905 -4.432 1.00 60.62 259 ALA A N 1
ATOM 1870 C CA . ALA A 1 259 ? -27.617 -25.602 -5.722 1.00 60.62 259 ALA A CA 1
ATOM 1871 C C . ALA A 1 259 ? -27.273 -27.105 -5.594 1.00 60.62 259 ALA A C 1
ATOM 1873 O O . ALA A 1 259 ? -27.759 -27.934 -6.374 1.00 60.62 259 ALA A O 1
ATOM 1874 N N . ALA A 1 260 ? -26.488 -27.489 -4.581 1.00 59.59 260 ALA A N 1
ATOM 1875 C CA . ALA A 1 260 ? -26.058 -28.871 -4.347 1.00 59.59 260 ALA A CA 1
ATOM 1876 C C . ALA A 1 260 ? -27.205 -29.911 -4.190 1.00 59.59 260 ALA A C 1
ATOM 1878 O O . ALA A 1 260 ? -27.150 -30.971 -4.833 1.00 59.59 260 ALA A O 1
ATOM 1879 N N . PRO A 1 261 ? -28.284 -29.671 -3.412 1.00 57.41 261 PRO A N 1
ATOM 1880 C CA . PRO A 1 261 ? -29.355 -30.660 -3.234 1.00 57.41 261 PRO A CA 1
ATOM 1881 C C . PRO A 1 261 ? -30.223 -30.890 -4.485 1.00 57.41 261 PRO A C 1
ATOM 1883 O O . PRO A 1 261 ? -30.837 -31.956 -4.617 1.00 57.41 261 PRO A O 1
ATOM 1886 N N . VAL A 1 262 ? -30.263 -29.944 -5.431 1.00 58.34 262 VAL A N 1
ATOM 1887 C CA . VAL A 1 262 ? -31.042 -30.085 -6.676 1.00 58.34 262 VAL A CA 1
ATOM 1888 C C . VAL A 1 262 ? -30.377 -31.081 -7.636 1.00 58.34 262 VAL A C 1
ATOM 1890 O O . VAL A 1 262 ? -31.067 -31.870 -8.290 1.00 58.34 262 VAL A O 1
ATOM 1893 N N . LEU A 1 263 ? -29.041 -31.137 -7.660 1.00 55.75 263 LEU A N 1
ATOM 1894 C CA . LEU A 1 263 ? -28.284 -32.076 -8.496 1.00 55.75 263 LEU A CA 1
ATOM 1895 C C . LEU A 1 263 ? -28.299 -33.509 -7.936 1.00 55.75 263 LEU A C 1
ATOM 1897 O O . LEU A 1 263 ? -28.450 -34.473 -8.694 1.00 55.75 263 LEU A O 1
ATOM 1901 N N . LEU A 1 264 ? -28.257 -33.672 -6.610 1.00 57.44 264 LEU A N 1
ATOM 1902 C CA . LEU A 1 264 ? -28.296 -34.989 -5.957 1.00 57.44 264 LEU A CA 1
ATOM 1903 C C . LEU A 1 264 ? -29.641 -35.721 -6.127 1.00 57.44 264 LEU A C 1
ATOM 1905 O O . LEU A 1 264 ? -29.669 -36.950 -6.218 1.00 57.44 264 LEU A O 1
ATOM 1909 N N . ARG A 1 265 ? -30.765 -35.001 -6.258 1.00 56.81 265 ARG A N 1
ATOM 1910 C CA . ARG A 1 265 ? -32.082 -35.623 -6.515 1.00 56.81 265 ARG A CA 1
ATOM 1911 C C . ARG A 1 265 ? -32.276 -36.110 -7.952 1.00 56.81 265 ARG A C 1
ATOM 1913 O O . ARG A 1 265 ? -33.127 -36.970 -8.177 1.00 56.81 265 ARG A O 1
ATOM 1920 N N . ARG A 1 266 ? -31.487 -35.625 -8.917 1.00 55.06 266 ARG A N 1
ATOM 1921 C CA . ARG A 1 266 ? -31.577 -36.064 -10.322 1.00 55.06 266 ARG A CA 1
ATOM 1922 C C . ARG A 1 266 ? -30.877 -37.402 -10.581 1.00 55.06 266 ARG A C 1
ATOM 1924 O O . ARG A 1 266 ? -31.271 -38.111 -11.498 1.00 55.06 266 ARG A O 1
ATOM 1931 N N . ARG A 1 267 ? -29.907 -37.789 -9.743 1.00 55.22 267 ARG A N 1
ATOM 1932 C CA . ARG A 1 267 ? -29.105 -39.017 -9.922 1.00 55.22 267 ARG A CA 1
ATOM 1933 C C . ARG A 1 267 ? -29.716 -40.293 -9.323 1.00 55.22 267 ARG A C 1
ATOM 1935 O O . ARG A 1 267 ? -29.225 -41.373 -9.604 1.00 55.22 267 ARG A O 1
ATOM 1942 N N . ARG A 1 268 ? -30.785 -40.191 -8.521 1.00 55.22 268 ARG A N 1
ATOM 1943 C CA . ARG A 1 268 ? -31.477 -41.341 -7.887 1.00 55.22 268 ARG A CA 1
ATOM 1944 C C . ARG A 1 268 ? -32.723 -41.839 -8.640 1.00 55.22 268 ARG A C 1
ATOM 1946 O O . ARG A 1 268 ? -33.502 -42.603 -8.082 1.00 55.22 268 ARG A O 1
ATOM 1953 N N . ARG A 1 269 ? -32.955 -41.380 -9.874 1.00 55.22 269 ARG A N 1
ATOM 1954 C CA . ARG A 1 269 ? -34.091 -41.811 -10.718 1.00 55.22 269 ARG A CA 1
ATOM 1955 C C . ARG A 1 269 ? -33.666 -42.390 -12.077 1.00 55.22 269 ARG A C 1
ATOM 1957 O O . ARG A 1 269 ? -34.485 -42.407 -12.992 1.00 55.22 269 ARG A O 1
ATOM 1964 N N . GLY A 1 270 ? -32.410 -42.820 -12.197 1.00 55.41 270 GLY A N 1
ATOM 1965 C CA . GLY A 1 270 ? -31.919 -43.655 -13.296 1.00 55.41 270 GLY A CA 1
ATOM 1966 C C . GLY A 1 270 ? -31.762 -45.085 -12.821 1.00 55.41 270 GLY A C 1
ATOM 1967 O O . GLY A 1 270 ? -31.320 -45.235 -11.658 1.00 55.41 270 GLY A O 1
#

pLDDT: mean 80.37, std 18.73, range [34.81, 97.88]

Sequence (270 aa):
MTSYGFIRATACLLGLAAAVSPHDLLAHGGGGDIALFSTNGQADVGFAILDDDDDQQLVFDPNENVFSSVLLPQATNPVVPWDFGSPEPGFDADEGTLPASAEITVNLLQLSYWDGAGAVSFSTPAGVNGGVAPQPMQSFPDGGFHSHPLFGVEGATTPAAGVYVGKLTISVDGLTDSDPYYMVSLIADGVTGIADPDLQVEAAEAIGELVRNYASDPIGAPAPVYGGVDYTYYANAVEHVRDLAAVPAPGAVALAAWAAPVLLRRRRRG

Organism: NCBI:txid1938618

Radius of gyration: 23.61 Å; chains: 1; bounding box: 79×71×48 Å

Secondary structure (DSSP, 8-state):
------------------PPPPP-----SS--EEEEEEETTEEEEEEEEE-TTSS-EEEEETT--EEEEE-EE----SS---SEEE--S-EEE-TTSS-TT-EEEEEEEEEEEE-S-SS---BPPSSEEEEE----EE--TTS-EEE-PPEEEEESS-PPSEEEEEEEEEEETTSBPPPPEEEEEEE-HHHHT-SSHHHHHHHHHHHHHHHHHHHH-TTTSPP-EETTEE-HHHHHHHHHHHHHH-PPPHHHHHHHHHHHHHHHHHTT--

Foldseek 3Di:
DDDDDDDDDDDDPPDPPPPPPQDQLPFALLTAAWEWFDDPQAIATWGFDAPPVNQDRPDTDRLAQFTEFEWEADDPDPQFQFRTWDLPPKYWYDFPRAAAFWWKDKFFPAKWWDQLPDDDDTDHDPQKDWDWGPDTFTAHRRRIGIGRTITHMHGDPDDDFGKMKTWIWMDIPRGHIYDIGIYIYGYDCVLHVDPDVVVSVVQRSLLSRLLSVCLSPVPPGDFSADPNDGCVSSSSNSVVVSVVSDDPDPVVVVVVVVVVVVVVVVVVPD